Protein AF-A0A3B8RW40-F1 (afdb_monomer_lite)

Radius of gyration: 18.05 Å; chains: 1; bounding box: 49×28×53 Å

Structure (mmCIF, N/CA/C/O backbone):
data_AF-A0A3B8RW40-F1
#
_entry.id   AF-A0A3B8RW40-F1
#
loop_
_atom_site.group_PDB
_atom_site.id
_atom_site.type_symbol
_atom_site.label_atom_id
_atom_site.label_alt_id
_atom_site.label_comp_id
_atom_site.label_asym_id
_atom_site.label_entity_id
_atom_site.label_seq_id
_atom_site.pdbx_PDB_ins_code
_atom_site.Cartn_x
_atom_site.Cartn_y
_atom_site.Cartn_z
_atom_site.occupancy
_atom_site.B_iso_or_equiv
_atom_site.auth_seq_id
_atom_site.auth_comp_id
_atom_site.auth_asym_id
_atom_site.auth_atom_id
_atom_site.pdbx_PDB_model_num
ATOM 1 N N . SER A 1 1 ? 17.212 14.309 -19.662 1.00 35.16 1 SER A N 1
ATOM 2 C CA . SER A 1 1 ? 16.352 14.746 -18.546 1.00 35.16 1 SER A CA 1
ATOM 3 C C . SER A 1 1 ? 14.924 14.335 -18.864 1.00 35.16 1 SER A C 1
ATOM 5 O O . SER A 1 1 ? 14.362 14.834 -19.827 1.00 35.16 1 SER A O 1
ATOM 7 N N . SER A 1 2 ? 14.359 13.360 -18.152 1.00 36.97 2 SER A N 1
ATOM 8 C CA . SER A 1 2 ? 12.992 12.876 -18.393 1.00 36.97 2 SER A CA 1
ATOM 9 C C . SER A 1 2 ? 12.023 13.557 -17.423 1.00 36.97 2 SER A C 1
ATOM 11 O O . SER A 1 2 ? 11.851 13.110 -16.297 1.00 36.97 2 SER A O 1
ATOM 13 N N . THR A 1 3 ? 11.412 14.663 -17.840 1.00 38.59 3 THR A N 1
ATOM 14 C CA . THR A 1 3 ? 10.411 15.422 -17.063 1.00 38.59 3 THR A CA 1
ATOM 15 C C . THR A 1 3 ? 8.979 15.048 -17.463 1.00 38.59 3 THR A C 1
ATOM 17 O O . THR A 1 3 ? 8.140 15.918 -17.686 1.00 38.59 3 THR A O 1
ATOM 20 N N . GLY A 1 4 ? 8.697 13.754 -17.625 1.00 41.44 4 GLY A N 1
ATOM 21 C CA . GLY A 1 4 ? 7.342 13.248 -17.860 1.00 41.44 4 GLY A CA 1
ATOM 22 C C . GLY A 1 4 ? 6.781 12.611 -16.594 1.00 41.44 4 GLY A C 1
ATOM 23 O O . GLY A 1 4 ? 7.538 12.007 -15.841 1.00 41.44 4 GLY A O 1
ATOM 24 N N . ILE A 1 5 ? 5.466 12.719 -16.373 1.00 51.09 5 ILE A N 1
ATOM 25 C CA . ILE A 1 5 ? 4.740 11.900 -15.386 1.00 51.09 5 ILE A CA 1
ATOM 26 C C . ILE A 1 5 ? 5.066 10.432 -15.714 1.00 51.09 5 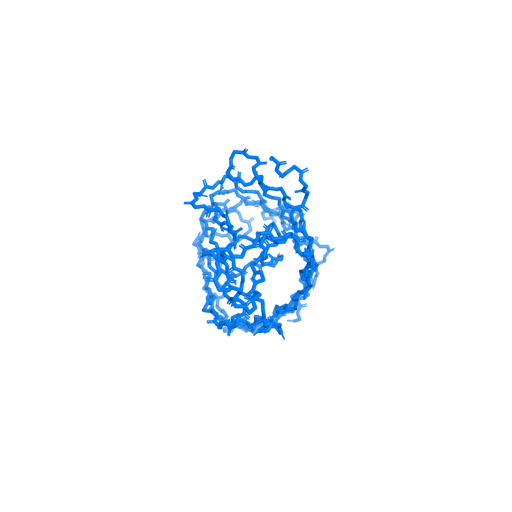ILE A C 1
ATOM 28 O O . ILE A 1 5 ? 4.620 9.967 -16.768 1.00 51.09 5 ILE A O 1
ATOM 32 N N . PRO A 1 6 ? 5.861 9.704 -14.909 1.00 58.81 6 PRO A N 1
ATOM 33 C CA . PRO A 1 6 ? 6.372 8.419 -15.354 1.00 58.81 6 PRO A CA 1
ATOM 34 C C . PRO A 1 6 ? 5.331 7.295 -15.192 1.00 58.81 6 PRO A C 1
ATOM 36 O O . PRO A 1 6 ? 5.461 6.258 -15.837 1.00 58.81 6 PRO A O 1
ATOM 39 N N . PHE A 1 7 ? 4.250 7.521 -14.423 1.00 65.38 7 PHE A N 1
ATOM 40 C CA . PHE A 1 7 ? 3.246 6.501 -14.096 1.00 65.38 7 PHE A CA 1
ATOM 41 C C . PHE A 1 7 ? 1.826 7.077 -13.958 1.00 65.38 7 PHE A C 1
ATOM 43 O O . PHE A 1 7 ? 1.636 8.197 -13.481 1.00 65.38 7 PHE A O 1
ATOM 50 N N . LYS A 1 8 ? 0.817 6.281 -14.326 1.00 70.69 8 LYS A N 1
ATOM 51 C CA . LYS A 1 8 ? -0.595 6.469 -13.961 1.00 70.69 8 LYS A CA 1
ATOM 52 C C . LYS A 1 8 ? -1.154 5.141 -13.470 1.00 70.69 8 LYS A C 1
ATOM 54 O O . LYS A 1 8 ? -0.989 4.132 -14.151 1.00 70.69 8 LYS A O 1
ATOM 59 N N . GLU A 1 9 ? -1.860 5.153 -12.350 1.00 74.38 9 GLU A N 1
ATOM 60 C CA . GLU A 1 9 ? -2.487 3.955 -11.794 1.00 74.38 9 GLU A CA 1
ATOM 61 C C . GLU A 1 9 ? -3.899 4.242 -11.313 1.00 74.38 9 GLU A C 1
ATOM 63 O O . GLU A 1 9 ? -4.190 5.302 -10.752 1.00 74.38 9 GLU A O 1
ATOM 68 N N . ALA A 1 10 ? -4.755 3.248 -11.509 1.00 79.94 10 ALA A N 1
ATOM 69 C CA . ALA A 1 10 ? -6.048 3.158 -10.866 1.00 79.94 10 ALA A CA 1
ATOM 70 C C . ALA A 1 10 ? -6.120 1.820 -10.133 1.00 79.94 10 ALA A C 1
ATOM 72 O O . ALA A 1 10 ? -5.821 0.775 -10.716 1.00 79.94 10 ALA A O 1
ATOM 73 N N . ALA A 1 11 ? -6.524 1.856 -8.865 1.00 85.62 11 ALA A N 1
ATOM 74 C CA . ALA A 1 11 ? -6.606 0.668 -8.030 1.00 85.62 11 ALA A CA 1
ATOM 75 C C . ALA A 1 11 ? -7.977 0.518 -7.372 1.00 85.62 11 ALA A C 1
ATOM 77 O O . ALA A 1 11 ? -8.668 1.491 -7.065 1.00 85.62 11 ALA A O 1
ATOM 78 N N . LEU A 1 12 ? -8.343 -0.730 -7.122 1.00 87.06 12 LEU A N 1
ATOM 79 C CA . LEU A 1 12 ? -9.515 -1.128 -6.369 1.00 87.06 12 LEU A CA 1
ATOM 80 C C . LEU A 1 12 ? -9.076 -2.073 -5.258 1.00 87.06 12 LEU A C 1
ATOM 82 O O . LEU A 1 12 ? -8.267 -2.977 -5.465 1.00 87.06 12 LEU A O 1
ATOM 86 N N . ALA A 1 13 ? -9.624 -1.870 -4.072 1.00 88.38 13 ALA A N 1
ATOM 87 C CA . ALA A 1 13 ? -9.461 -2.780 -2.957 1.00 88.38 13 ALA A CA 1
ATOM 88 C C . ALA A 1 13 ? -10.827 -3.175 -2.418 1.00 88.38 13 ALA A C 1
ATOM 90 O O . ALA A 1 13 ? -11.711 -2.338 -2.252 1.00 88.38 13 ALA A O 1
ATOM 91 N N . VAL A 1 14 ? -10.986 -4.456 -2.125 1.00 89.69 14 VAL A N 1
ATOM 92 C CA . VAL A 1 14 ? -12.127 -4.974 -1.380 1.00 89.69 14 VAL A CA 1
ATOM 93 C C . VAL A 1 14 ? -11.601 -5.474 -0.048 1.00 89.69 14 VAL A C 1
ATOM 95 O O . VAL A 1 14 ? -10.675 -6.277 -0.014 1.00 89.69 14 VAL A O 1
ATOM 98 N 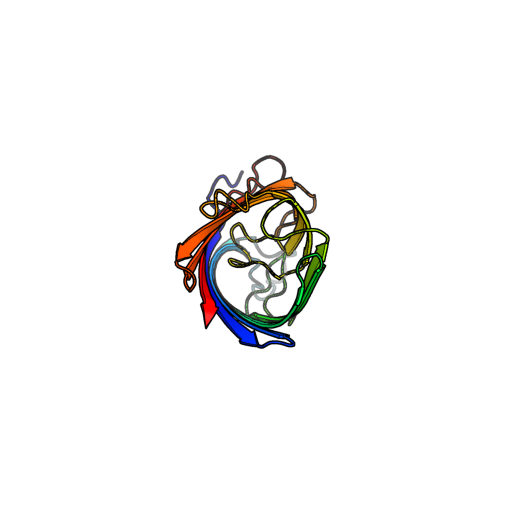N . GLU A 1 15 ? -12.168 -4.970 1.037 1.00 91.31 15 GLU A N 1
ATOM 99 C CA . GLU A 1 15 ? -11.922 -5.408 2.403 1.00 91.31 15 GLU A CA 1
ATOM 100 C C . GLU A 1 15 ? -13.162 -6.138 2.911 1.00 91.31 15 GLU A C 1
ATOM 102 O O . GLU A 1 15 ? -14.248 -5.569 2.906 1.00 91.31 15 GLU A O 1
ATOM 107 N N . HIS A 1 16 ? -12.983 -7.358 3.404 1.00 90.69 16 HIS A N 1
ATOM 108 C CA . HIS A 1 16 ? -14.003 -8.105 4.133 1.00 90.69 16 HIS A CA 1
ATOM 109 C C . HIS A 1 16 ? -13.659 -8.135 5.623 1.00 90.69 16 HIS A C 1
ATOM 111 O O . HIS A 1 16 ? -12.533 -8.495 6.000 1.00 90.69 16 HIS A O 1
ATOM 117 N N . ARG A 1 17 ? -14.608 -7.725 6.474 1.00 88.94 17 ARG A N 1
ATOM 118 C CA . ARG A 1 17 ? -14.384 -7.531 7.914 1.00 88.94 17 ARG A CA 1
ATOM 119 C C . ARG A 1 17 ? -15.029 -8.613 8.779 1.00 88.94 17 ARG A C 1
ATOM 121 O O . ARG A 1 17 ? -16.239 -8.636 8.938 1.00 88.94 17 ARG A O 1
ATOM 128 N N . GLU A 1 18 ? -14.198 -9.396 9.467 1.00 86.94 18 GLU A N 1
ATOM 129 C CA . GLU A 1 18 ? -14.621 -10.366 10.490 1.00 86.94 18 GLU A CA 1
ATOM 130 C C . GLU A 1 18 ? -14.169 -9.957 11.902 1.00 86.94 18 GLU A C 1
ATOM 132 O O . GLU A 1 18 ? -13.281 -9.122 12.068 1.00 86.94 18 GLU A O 1
ATOM 137 N N . GLU A 1 19 ? -14.738 -10.532 12.961 1.00 81.56 19 GLU A N 1
ATOM 138 C CA . GLU A 1 19 ? -14.345 -10.178 14.342 1.00 81.56 19 GLU A CA 1
ATOM 139 C C . GLU A 1 19 ? -12.854 -10.424 14.627 1.00 81.56 19 GLU A C 1
ATOM 141 O O . GLU A 1 19 ? -12.202 -9.648 15.326 1.00 81.56 19 GLU A O 1
ATOM 146 N N . TRP A 1 20 ? -12.307 -11.492 14.051 1.00 80.56 20 TRP A N 1
ATOM 147 C CA . TRP A 1 20 ? -10.948 -11.972 14.298 1.00 80.56 20 TRP A CA 1
ATOM 148 C C . TRP A 1 20 ? -9.946 -11.559 13.216 1.00 80.56 20 TRP A C 1
ATOM 150 O O . TRP A 1 20 ? -8.742 -11.755 13.388 1.00 80.56 20 TRP A O 1
ATOM 160 N N . GLY A 1 21 ? -10.416 -10.993 12.103 1.00 87.56 21 GLY A N 1
ATOM 161 C CA . GLY A 1 21 ? -9.575 -10.802 10.933 1.00 87.56 21 GLY A CA 1
ATOM 162 C C . GLY A 1 21 ? -10.139 -9.851 9.890 1.00 87.56 21 GLY A C 1
ATOM 163 O O . GLY A 1 21 ? -11.285 -9.392 9.924 1.00 87.56 21 GLY A O 1
ATOM 164 N N . ARG A 1 22 ? -9.268 -9.525 8.948 1.00 90.56 22 ARG A N 1
ATOM 165 C CA . ARG A 1 22 ? -9.535 -8.696 7.785 1.00 90.56 22 ARG A CA 1
ATOM 166 C C . ARG A 1 22 ? -8.950 -9.394 6.576 1.00 90.56 22 ARG A C 1
ATOM 168 O O . ARG A 1 22 ? -7.788 -9.790 6.601 1.00 90.56 22 ARG A O 1
ATOM 175 N N . PHE A 1 23 ? -9.741 -9.526 5.528 1.00 92.25 23 PHE A N 1
ATOM 176 C CA . PHE A 1 23 ? -9.284 -10.084 4.264 1.00 92.25 23 PHE A CA 1
ATOM 177 C C . PHE A 1 23 ? -9.341 -8.993 3.224 1.00 92.25 23 PHE A C 1
ATOM 179 O O . PHE A 1 23 ? -10.344 -8.290 3.122 1.00 92.25 23 PHE A O 1
ATOM 186 N N . TYR A 1 24 ? -8.273 -8.852 2.457 1.00 90.19 24 TYR A N 1
ATOM 187 C CA . TYR A 1 24 ? -8.196 -7.853 1.417 1.00 90.19 24 TYR A CA 1
ATOM 188 C C . TYR A 1 24 ? -7.929 -8.525 0.084 1.00 90.19 24 TYR A C 1
ATOM 190 O O . TYR A 1 24 ? -7.068 -9.395 -0.050 1.00 90.19 24 TYR A O 1
ATOM 198 N N . PHE A 1 25 ? -8.650 -8.065 -0.924 1.00 90.75 25 PHE A N 1
ATOM 199 C CA . PHE A 1 25 ? -8.326 -8.320 -2.310 1.00 90.75 25 PHE A CA 1
ATOM 200 C C . PHE A 1 25 ? -8.055 -6.980 -2.976 1.00 90.75 25 PHE A C 1
ATOM 202 O O . PHE A 1 25 ? -8.970 -6.190 -3.216 1.00 90.75 25 PHE A O 1
ATOM 209 N N . LYS A 1 26 ? -6.775 -6.690 -3.204 1.00 90.56 26 LYS A N 1
ATOM 210 C CA . LYS A 1 26 ? -6.313 -5.445 -3.817 1.00 90.56 26 LYS A CA 1
ATOM 211 C C . LYS A 1 26 ? -5.917 -5.742 -5.255 1.00 90.56 26 LYS A C 1
ATOM 213 O O . LYS A 1 26 ? -5.243 -6.732 -5.516 1.00 90.56 26 LYS A O 1
ATOM 218 N N . GLY A 1 27 ? -6.295 -4.886 -6.188 1.00 87.25 27 GLY A N 1
ATOM 219 C CA . GLY A 1 27 ? -5.868 -5.000 -7.573 1.00 87.25 27 GLY A CA 1
ATOM 220 C C . GLY A 1 27 ? -5.825 -3.645 -8.250 1.00 87.25 27 GLY A C 1
ATOM 221 O O . GLY A 1 27 ? -6.509 -2.711 -7.836 1.00 87.25 27 GLY A O 1
ATOM 222 N N . GLY A 1 28 ? -5.016 -3.519 -9.289 1.00 85.25 28 GLY A N 1
ATOM 223 C CA . GLY A 1 28 ? -4.915 -2.262 -10.011 1.00 85.25 28 GLY A CA 1
ATOM 224 C C . GLY A 1 28 ? -4.320 -2.418 -11.393 1.00 85.25 28 GLY A C 1
ATOM 225 O O . GLY A 1 28 ? -3.714 -3.435 -11.727 1.00 85.25 28 GLY A O 1
ATOM 226 N N . LEU A 1 29 ? -4.545 -1.386 -12.195 1.00 81.25 29 LEU A N 1
ATOM 227 C CA . LEU A 1 29 ? -3.999 -1.227 -13.531 1.00 81.25 29 LEU A CA 1
ATOM 228 C C . LEU A 1 29 ? -2.986 -0.088 -13.484 1.00 81.25 29 LEU A C 1
ATOM 230 O O . LEU A 1 29 ? -3.356 1.053 -13.194 1.00 81.25 29 LEU A O 1
ATOM 234 N N . THR A 1 30 ? -1.741 -0.387 -13.836 1.00 76.50 30 THR A N 1
ATOM 235 C CA . THR A 1 30 ? -0.673 0.608 -13.927 1.00 76.50 30 THR A CA 1
ATOM 236 C C . THR A 1 30 ? -0.230 0.751 -15.370 1.00 76.50 30 THR A C 1
ATOM 238 O O . THR A 1 30 ? 0.110 -0.233 -16.027 1.00 76.50 30 THR A O 1
ATOM 241 N N . ALA A 1 31 ? -0.200 1.989 -15.853 1.00 74.44 31 ALA A N 1
ATOM 242 C CA . ALA A 1 31 ? 0.457 2.367 -17.093 1.00 74.44 31 ALA A CA 1
ATOM 243 C C . ALA A 1 31 ? 1.724 3.150 -16.757 1.00 74.44 31 ALA A C 1
ATOM 245 O O . ALA A 1 31 ? 1.661 4.159 -16.050 1.00 74.44 31 ALA A O 1
ATOM 246 N N . MET A 1 32 ? 2.858 2.703 -17.283 1.00 70.69 32 MET A N 1
ATOM 247 C CA . MET A 1 32 ? 4.153 3.297 -16.986 1.00 70.69 32 MET A CA 1
ATOM 248 C C . MET A 1 32 ? 4.998 3.490 -18.231 1.00 70.69 32 MET A C 1
ATOM 250 O O . MET A 1 32 ? 4.878 2.736 -19.196 1.00 70.69 32 MET A O 1
ATOM 254 N N . ASN A 1 33 ? 5.812 4.540 -18.202 1.00 65.44 33 ASN A N 1
ATOM 255 C CA . ASN A 1 33 ? 6.852 4.771 -19.190 1.00 65.44 33 ASN A CA 1
ATOM 256 C C . ASN A 1 33 ? 8.163 4.314 -18.576 1.00 65.44 33 ASN A C 1
ATOM 258 O O . ASN A 1 33 ? 8.659 4.949 -17.643 1.00 65.44 33 ASN A O 1
ATOM 262 N N . GLU A 1 34 ? 8.726 3.241 -19.109 1.00 61.53 34 GLU A N 1
ATOM 263 C CA . GLU A 1 34 ? 9.949 2.679 -18.569 1.00 61.53 34 GLU A CA 1
ATOM 264 C C . GLU A 1 34 ? 11.043 2.626 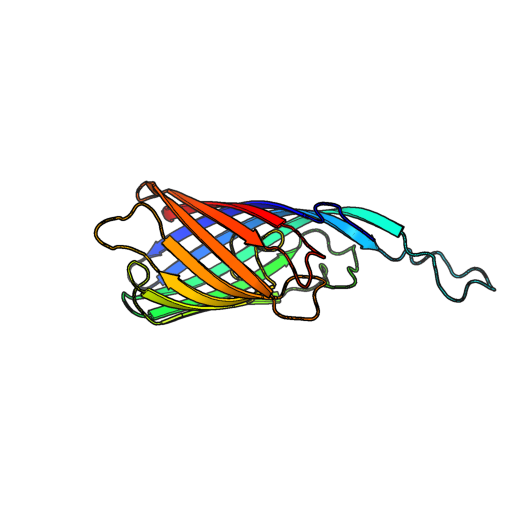-19.616 1.00 61.53 34 GLU A C 1
ATOM 266 O O . GLU A 1 34 ? 10.801 2.507 -20.817 1.00 61.53 34 GLU A O 1
ATOM 271 N N . LYS A 1 35 ? 12.273 2.746 -19.129 1.00 59.94 35 LYS A N 1
ATOM 272 C CA . LYS A 1 35 ? 13.463 2.579 -19.936 1.00 59.94 35 LYS A CA 1
ATOM 273 C C . LYS A 1 35 ? 13.705 1.078 -20.090 1.00 59.94 35 LYS A C 1
ATOM 275 O O . LYS A 1 35 ? 14.332 0.459 -19.234 1.00 59.94 35 LYS A O 1
ATOM 280 N N . THR A 1 36 ? 13.163 0.489 -21.146 1.00 54.66 36 THR A N 1
ATOM 281 C CA . THR A 1 36 ? 13.355 -0.926 -21.458 1.00 54.66 36 THR A CA 1
ATOM 282 C C . THR A 1 36 ? 14.622 -1.105 -22.291 1.00 54.66 36 THR A C 1
ATOM 284 O O . THR A 1 36 ? 15.117 -0.188 -22.958 1.00 54.66 36 THR A O 1
ATOM 287 N N . ARG A 1 37 ? 15.213 -2.296 -22.200 1.00 53.56 37 ARG A N 1
ATOM 288 C CA . ARG A 1 37 ? 16.326 -2.699 -23.056 1.00 53.56 37 ARG A CA 1
ATOM 289 C C . ARG A 1 37 ? 15.805 -3.761 -24.001 1.00 53.56 37 ARG A C 1
ATOM 291 O O . ARG A 1 37 ? 15.491 -4.863 -23.557 1.00 53.56 37 ARG A O 1
ATOM 298 N N . GLU A 1 38 ? 15.748 -3.452 -25.290 1.00 49.97 38 GLU A N 1
ATOM 299 C CA . GLU A 1 38 ? 15.569 -4.506 -26.277 1.00 49.97 38 GLU A CA 1
ATOM 300 C C . GLU A 1 38 ? 16.810 -5.402 -26.260 1.00 49.97 38 GLU A C 1
ATOM 302 O O . GLU A 1 38 ? 17.943 -4.962 -26.479 1.00 49.97 38 GLU A O 1
ATOM 307 N N . LEU A 1 39 ? 16.598 -6.689 -25.997 1.00 46.72 39 LEU A N 1
ATOM 308 C CA . LEU A 1 39 ? 17.558 -7.728 -26.348 1.00 46.72 39 LEU A CA 1
ATOM 309 C C . LEU A 1 39 ? 17.471 -7.937 -27.863 1.00 46.72 39 LEU A C 1
ATOM 311 O O . LEU A 1 39 ? 16.947 -8.941 -28.339 1.00 46.72 39 LEU A O 1
ATOM 315 N N . SER A 1 40 ? 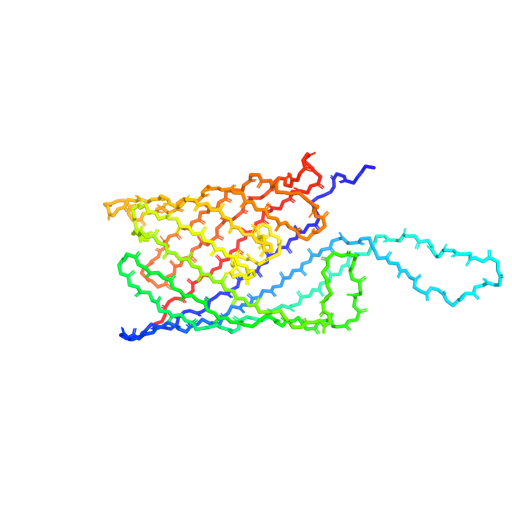17.948 -6.968 -28.643 1.00 46.31 40 SER A N 1
ATOM 316 C CA . SER A 1 40 ? 18.176 -7.198 -30.065 1.00 46.31 40 SER A CA 1
ATOM 317 C C . SER A 1 40 ? 19.186 -8.345 -30.183 1.00 46.31 40 SER A C 1
ATOM 319 O O . SER A 1 40 ? 20.206 -8.343 -29.488 1.00 46.31 40 SER A O 1
ATOM 321 N N . VAL A 1 41 ? 18.896 -9.341 -31.030 1.00 49.59 41 VAL A N 1
ATOM 322 C CA . VAL A 1 41 ? 19.829 -10.431 -31.368 1.00 49.59 41 VAL A CA 1
ATOM 323 C C . VAL A 1 41 ? 21.209 -9.810 -31.605 1.00 49.59 41 VAL A C 1
ATOM 325 O O . VAL A 1 41 ? 21.291 -8.891 -32.425 1.00 49.59 41 VAL A O 1
ATOM 328 N N . PRO A 1 42 ? 22.266 -10.230 -30.884 1.00 47.62 42 PRO A N 1
ATOM 329 C CA . PRO A 1 42 ? 23.534 -9.520 -30.912 1.00 47.62 42 PRO A CA 1
ATOM 330 C C . PRO A 1 42 ? 24.060 -9.496 -32.346 1.00 47.62 42 PRO A C 1
ATOM 332 O O . PRO A 1 42 ? 24.442 -10.526 -32.905 1.00 47.62 42 PRO A O 1
ATOM 335 N N . LYS A 1 43 ? 24.067 -8.310 -32.964 1.00 55.56 43 LYS A N 1
ATOM 336 C CA . LYS A 1 43 ? 24.887 -8.081 -34.148 1.00 55.56 43 LYS A CA 1
ATOM 337 C C . LYS A 1 43 ? 26.334 -8.157 -33.689 1.00 55.56 43 LYS A C 1
ATOM 339 O O . LYS A 1 43 ? 26.672 -7.694 -32.605 1.00 55.56 43 LYS A O 1
ATOM 344 N N . GLN A 1 44 ? 27.180 -8.746 -34.524 1.00 53.56 44 GLN A N 1
ATOM 345 C CA . GLN A 1 44 ? 28.533 -9.197 -34.183 1.00 53.56 44 GLN A CA 1
ATOM 346 C C . GLN A 1 44 ? 29.467 -8.104 -33.606 1.00 53.56 44 GLN A C 1
ATOM 348 O O . GLN A 1 44 ? 30.515 -8.450 -33.075 1.00 53.56 44 GLN A O 1
ATOM 353 N N . ASN A 1 45 ? 29.074 -6.822 -33.654 1.00 52.84 45 ASN A N 1
ATOM 354 C CA . ASN A 1 45 ? 29.825 -5.670 -33.143 1.00 52.84 45 ASN A CA 1
ATOM 355 C C . ASN A 1 45 ? 29.036 -4.743 -32.183 1.00 52.84 45 ASN A C 1
ATOM 357 O O . ASN A 1 45 ? 29.570 -3.704 -31.803 1.00 52.84 45 ASN A O 1
ATOM 361 N N . ASP A 1 46 ? 27.807 -5.083 -31.774 1.00 50.94 46 ASP A N 1
ATOM 362 C CA . ASP A 1 46 ? 27.027 -4.258 -30.836 1.00 50.94 46 ASP A CA 1
ATOM 363 C C . ASP A 1 46 ? 27.188 -4.782 -29.406 1.00 50.94 46 ASP A C 1
ATOM 365 O O . ASP A 1 46 ? 26.528 -5.728 -28.977 1.00 50.94 46 ASP A O 1
ATOM 369 N N . THR A 1 47 ? 28.089 -4.165 -28.640 1.00 51.91 47 THR A N 1
ATOM 370 C CA . THR A 1 47 ? 28.392 -4.597 -27.267 1.00 51.91 47 THR A CA 1
ATOM 371 C C . THR A 1 47 ? 27.260 -4.269 -26.281 1.00 51.91 47 THR A C 1
ATOM 373 O O . THR A 1 47 ? 27.175 -4.888 -25.222 1.00 51.91 47 THR A O 1
ATOM 376 N N . TYR A 1 48 ? 26.352 -3.340 -26.613 1.00 50.91 48 TYR A N 1
ATOM 377 C CA . TYR A 1 48 ? 25.205 -2.973 -25.774 1.00 50.91 48 TYR A CA 1
ATOM 378 C C . TYR A 1 48 ? 24.035 -2.465 -26.638 1.00 50.91 48 TYR A C 1
ATOM 380 O O . TYR A 1 48 ? 24.174 -1.439 -27.291 1.00 50.91 48 TYR A O 1
ATOM 388 N N . GLY A 1 49 ? 22.888 -3.162 -26.636 1.00 54.00 49 GLY A N 1
ATOM 389 C CA . GLY A 1 49 ? 21.652 -2.681 -27.278 1.00 54.00 49 GLY A CA 1
ATOM 390 C C . GLY A 1 49 ? 21.211 -1.299 -26.774 1.00 54.00 49 GLY A C 1
ATOM 391 O O . GLY A 1 49 ? 21.453 -0.958 -25.611 1.00 54.00 49 GLY A O 1
ATOM 392 N N . GLU A 1 50 ? 20.594 -0.507 -27.656 1.00 54.88 50 GLU A N 1
ATOM 393 C CA . GLU A 1 50 ? 20.107 0.839 -27.344 1.00 54.88 50 GLU A CA 1
ATOM 394 C C . GLU A 1 50 ? 19.007 0.803 -26.272 1.00 54.88 50 GLU A C 1
ATOM 396 O O . GLU A 1 50 ? 18.180 -0.106 -26.209 1.00 54.88 50 GLU A O 1
ATOM 401 N N . TRP A 1 51 ? 19.002 1.812 -25.402 1.00 55.31 51 TRP A N 1
ATOM 402 C CA . TRP A 1 51 ? 17.933 1.986 -24.426 1.00 55.31 51 TRP A CA 1
ATOM 403 C C . TRP A 1 51 ? 16.759 2.713 -25.072 1.00 55.31 51 TRP A C 1
ATOM 405 O O . TRP A 1 51 ? 16.904 3.876 -25.456 1.00 55.31 51 TRP A O 1
ATOM 415 N N . ILE A 1 52 ? 15.596 2.071 -25.106 1.00 58.38 52 ILE A N 1
ATOM 416 C CA . ILE A 1 52 ? 14.357 2.672 -25.598 1.00 58.38 52 ILE A CA 1
ATOM 417 C C . ILE A 1 52 ? 13.408 2.960 -24.432 1.00 58.38 52 ILE A C 1
ATOM 419 O O . ILE A 1 52 ? 13.490 2.350 -23.367 1.00 58.38 52 ILE A O 1
ATOM 423 N N . TYR A 1 53 ? 12.541 3.956 -24.603 1.00 60.56 53 TYR A N 1
ATOM 424 C CA . TYR A 1 53 ? 11.451 4.202 -23.664 1.00 60.56 53 TYR A CA 1
ATOM 425 C C . TYR A 1 53 ? 10.192 3.575 -24.229 1.00 60.56 53 TYR A C 1
ATOM 427 O O . TYR A 1 53 ? 9.657 4.062 -25.226 1.00 60.56 53 TYR A O 1
ATOM 435 N N . GLU A 1 54 ? 9.706 2.532 -23.574 1.00 63.31 54 GLU A N 1
ATOM 436 C CA . GLU A 1 54 ? 8.451 1.902 -23.938 1.00 63.31 54 GLU A CA 1
ATOM 437 C C . GLU A 1 54 ? 7.393 2.190 -22.890 1.00 63.31 54 GLU A C 1
ATOM 439 O O . GLU A 1 54 ? 7.623 2.181 -21.676 1.00 63.31 54 GLU A O 1
ATOM 444 N N . ARG A 1 55 ? 6.193 2.461 -23.392 1.00 68.81 55 ARG A N 1
ATOM 445 C CA . ARG A 1 55 ? 5.012 2.550 -22.557 1.00 68.81 55 ARG A CA 1
ATOM 446 C C . ARG A 1 55 ? 4.410 1.166 -22.453 1.00 68.81 55 ARG A C 1
ATOM 448 O O . ARG A 1 55 ? 3.979 0.614 -23.463 1.00 68.81 55 ARG A O 1
ATOM 455 N N . PHE A 1 56 ? 4.276 0.660 -21.239 1.00 70.31 56 PHE A N 1
ATOM 456 C CA . PHE A 1 56 ? 3.577 -0.593 -21.013 1.00 70.31 56 PHE A CA 1
ATOM 457 C C . PHE A 1 56 ? 2.483 -0.462 -19.967 1.00 70.31 56 PHE A C 1
ATOM 459 O O . PHE A 1 56 ? 2.396 0.509 -19.212 1.00 70.31 56 PHE A O 1
ATOM 466 N N . THR A 1 57 ? 1.589 -1.444 -19.986 1.00 76.38 57 THR A N 1
ATOM 467 C CA . THR A 1 57 ? 0.475 -1.557 -19.051 1.00 76.38 57 THR A CA 1
ATOM 468 C C . THR A 1 57 ? 0.532 -2.927 -18.392 1.00 76.38 57 THR A C 1
ATOM 470 O O . THR A 1 57 ? 0.698 -3.944 -19.068 1.00 76.38 57 THR A O 1
ATOM 473 N N . THR A 1 58 ? 0.408 -2.951 -17.070 1.00 78.62 58 THR A N 1
ATOM 474 C CA . THR A 1 58 ? 0.369 -4.179 -16.277 1.00 78.62 58 THR A CA 1
ATOM 475 C C . THR A 1 58 ? -0.802 -4.133 -15.308 1.00 78.62 58 THR A C 1
ATOM 477 O O . THR A 1 58 ? -1.208 -3.058 -14.856 1.00 78.62 58 THR A O 1
ATOM 480 N N . VAL A 1 59 ? -1.355 -5.302 -15.009 1.00 85.75 59 VAL A N 1
ATOM 481 C CA . VAL A 1 59 ? -2.317 -5.483 -13.925 1.00 85.75 59 VAL A CA 1
ATOM 482 C C . VAL A 1 59 ? -1.587 -6.172 -12.789 1.00 85.75 59 VAL A C 1
ATOM 484 O O . VAL A 1 59 ? -0.740 -7.038 -13.016 1.00 85.75 59 VAL A O 1
ATOM 487 N N . TYR A 1 60 ? -1.917 -5.796 -11.563 1.00 86.25 60 TYR A N 1
ATOM 488 C CA . TYR A 1 60 ? -1.442 -6.500 -10.387 1.00 86.25 60 TYR A CA 1
ATOM 489 C C . TYR A 1 60 ? -2.599 -6.929 -9.498 1.00 86.25 60 TYR A C 1
ATOM 491 O O . TYR A 1 60 ? -3.658 -6.297 -9.472 1.00 86.25 60 TYR A O 1
ATOM 499 N N . LEU A 1 61 ? -2.365 -8.006 -8.757 1.00 90.44 61 LEU A N 1
ATOM 500 C CA . LEU A 1 61 ? -3.272 -8.561 -7.765 1.00 90.44 61 LEU A CA 1
ATOM 501 C C . LEU A 1 61 ? -2.499 -8.790 -6.471 1.00 90.44 61 LEU A C 1
ATOM 503 O O . LEU A 1 61 ? -1.377 -9.283 -6.490 1.00 90.44 61 LEU A O 1
ATOM 507 N N . ASN A 1 62 ? -3.100 -8.430 -5.348 1.00 91.31 62 ASN A N 1
ATOM 508 C CA . ASN A 1 62 ? -2.523 -8.559 -4.020 1.00 91.31 62 ASN A CA 1
ATOM 509 C C . ASN A 1 62 ? -3.603 -9.040 -3.044 1.00 91.31 62 ASN A C 1
ATOM 511 O O . ASN A 1 62 ? -4.262 -8.221 -2.391 1.00 91.31 62 ASN A O 1
ATOM 515 N N . PRO A 1 63 ? -3.858 -10.360 -2.999 1.00 92.12 63 PRO A N 1
ATOM 516 C CA . PRO A 1 63 ? -4.575 -10.962 -1.891 1.00 92.12 63 PRO A CA 1
ATOM 517 C C . PRO A 1 63 ? -3.748 -10.835 -0.610 1.00 92.12 63 PRO A C 1
ATOM 519 O O . PRO A 1 63 ? -2.564 -11.184 -0.569 1.00 92.12 63 PRO A O 1
ATOM 522 N N . SER A 1 64 ? -4.388 -10.373 0.456 1.00 93.50 64 SER A N 1
ATOM 523 C CA . SER A 1 64 ? -3.758 -10.268 1.764 1.00 93.50 64 SER A CA 1
ATOM 524 C C . SER A 1 64 ? -4.741 -10.532 2.897 1.00 93.50 64 SER A C 1
ATOM 526 O O . SER A 1 64 ? -5.963 -10.452 2.753 1.00 93.50 64 SER A O 1
ATOM 528 N N . ILE A 1 65 ? -4.185 -10.880 4.048 1.00 95.12 65 ILE A N 1
ATOM 529 C CA . ILE A 1 65 ? -4.905 -11.086 5.295 1.00 95.12 65 ILE A CA 1
ATOM 530 C C . ILE A 1 65 ? -4.259 -10.226 6.370 1.00 95.12 65 ILE A C 1
ATOM 532 O O . ILE A 1 65 ? -3.039 -10.059 6.418 1.00 95.12 65 ILE A O 1
ATOM 536 N N . GLY A 1 66 ? -5.076 -9.670 7.248 1.00 93.12 66 GLY A N 1
ATOM 537 C CA . GLY A 1 66 ? -4.605 -8.879 8.362 1.00 93.12 66 GLY A CA 1
ATOM 538 C C . GLY A 1 66 ? -5.461 -9.032 9.602 1.00 93.12 66 GLY A C 1
ATOM 539 O O . GLY A 1 66 ? -6.566 -9.567 9.579 1.00 93.12 66 GLY A O 1
ATOM 540 N N . ALA A 1 67 ? -4.931 -8.517 10.700 1.00 91.81 67 ALA A N 1
ATOM 541 C CA . ALA A 1 67 ? -5.650 -8.330 11.945 1.00 91.81 67 ALA A CA 1
ATOM 542 C C . ALA A 1 67 ? -5.539 -6.855 12.333 1.00 91.81 67 ALA A C 1
ATOM 544 O O . ALA A 1 67 ? -4.437 -6.312 12.436 1.00 91.81 67 ALA A O 1
ATOM 545 N N . GLU A 1 68 ? -6.681 -6.202 12.547 1.00 87.06 68 GLU A N 1
ATOM 546 C CA . GLU A 1 68 ? -6.751 -4.806 12.979 1.00 87.06 68 GLU A CA 1
ATOM 547 C C . GLU A 1 68 ? -7.392 -4.699 14.357 1.00 87.06 68 GLU A C 1
ATOM 549 O O . GLU A 1 68 ? -8.554 -5.035 14.564 1.00 87.06 68 GLU A O 1
ATOM 554 N N . TRP A 1 69 ? -6.619 -4.186 15.302 1.00 86.88 69 TRP A N 1
ATOM 555 C CA . TRP A 1 69 ? -7.031 -3.838 16.652 1.00 86.88 69 TRP A CA 1
ATOM 556 C C . TRP A 1 69 ? -6.936 -2.322 16.828 1.00 86.88 69 TRP A C 1
ATOM 558 O O . TRP A 1 69 ? -6.258 -1.624 16.070 1.00 86.88 69 TRP A O 1
ATOM 568 N N . LYS A 1 70 ? -7.567 -1.775 17.871 1.00 87.12 70 LYS A N 1
ATOM 569 C CA . LYS A 1 70 ? -7.604 -0.317 18.093 1.00 87.12 70 LYS A CA 1
ATOM 570 C C . LYS A 1 70 ? -6.217 0.341 18.032 1.00 87.12 70 LYS A C 1
ATOM 572 O O . LYS A 1 70 ? -6.084 1.415 17.450 1.00 87.12 70 LYS A O 1
ATOM 577 N N . TYR A 1 71 ? -5.197 -0.318 18.582 1.00 90.69 71 TYR A N 1
ATOM 578 C CA . TYR A 1 71 ? -3.837 0.220 18.694 1.00 90.69 71 TYR A CA 1
ATOM 579 C C . TYR A 1 71 ? -2.779 -0.515 17.868 1.00 90.69 71 TYR A C 1
ATOM 581 O O . TYR A 1 71 ? -1.616 -0.119 17.874 1.00 90.69 71 TYR A O 1
ATOM 589 N N . PHE A 1 72 ? -3.162 -1.580 17.171 1.00 92.94 72 PHE A N 1
ATOM 590 C CA . PHE A 1 72 ? -2.226 -2.419 16.438 1.00 92.94 72 PHE A CA 1
ATOM 591 C C . PHE A 1 72 ? -2.868 -2.919 15.153 1.00 92.94 72 PHE A C 1
ATOM 593 O O . PHE A 1 72 ? -4.049 -3.246 15.146 1.00 92.94 72 PHE A O 1
ATOM 600 N N . GLY A 1 73 ? -2.110 -2.977 14.072 1.00 91.88 73 GLY A N 1
ATOM 601 C CA . GLY A 1 73 ? -2.551 -3.581 12.827 1.00 91.88 73 GLY A CA 1
ATOM 602 C C . GLY A 1 73 ? -1.396 -4.321 12.186 1.00 91.88 73 GLY A C 1
ATOM 603 O O . GLY A 1 73 ? -0.293 -3.781 12.110 1.00 91.88 73 GLY A O 1
ATOM 604 N N . ILE A 1 74 ? -1.650 -5.532 11.716 1.00 94.94 74 ILE A N 1
ATOM 605 C CA . ILE A 1 74 ? -0.707 -6.277 10.891 1.00 94.94 74 ILE A CA 1
ATOM 606 C C . ILE A 1 74 ? -1.431 -6.793 9.658 1.00 94.94 74 ILE A C 1
ATOM 608 O O . ILE A 1 74 ? -2.581 -7.212 9.744 1.00 94.94 74 ILE A O 1
ATOM 612 N N . GLU A 1 75 ? -0.763 -6.745 8.516 1.00 94.25 75 GLU A N 1
ATOM 613 C CA . GLU A 1 75 ? -1.244 -7.297 7.257 1.00 94.25 75 GLU A CA 1
ATOM 614 C C . GLU A 1 75 ? -0.090 -8.026 6.574 1.00 94.25 75 GLU A C 1
ATOM 616 O O . GLU A 1 75 ? 1.043 -7.539 6.597 1.00 94.25 75 GLU A O 1
ATOM 621 N N . ALA A 1 76 ? -0.378 -9.169 5.962 1.00 95.31 76 ALA A N 1
ATOM 622 C CA . ALA A 1 76 ? 0.552 -9.925 5.142 1.00 95.31 76 ALA A CA 1
ATOM 623 C C . ALA A 1 76 ? -0.169 -10.454 3.899 1.00 95.31 76 ALA A C 1
ATOM 625 O O . ALA A 1 76 ? -1.325 -10.873 3.965 1.00 95.31 76 ALA A O 1
ATOM 626 N N . GLY A 1 77 ? 0.507 -10.440 2.762 1.00 94.25 77 GLY A N 1
ATOM 627 C CA . GLY A 1 77 ? -0.066 -10.858 1.494 1.00 94.25 77 GLY A CA 1
ATOM 628 C C . GLY A 1 77 ? 0.991 -11.151 0.454 1.00 94.25 77 GLY A C 1
ATOM 629 O O . GLY A 1 77 ? 2.184 -11.261 0.751 1.00 94.25 77 GLY A O 1
ATOM 630 N N . VAL A 1 78 ? 0.526 -11.298 -0.778 1.00 93.19 78 VAL A N 1
ATOM 631 C CA . VAL A 1 78 ? 1.366 -11.689 -1.903 1.00 93.19 78 VAL A CA 1
ATOM 632 C C . VAL A 1 78 ? 0.947 -10.899 -3.130 1.00 93.19 78 VAL A C 1
ATOM 634 O O . VAL A 1 78 ? -0.223 -10.895 -3.483 1.00 93.19 78 VAL A O 1
ATOM 637 N N . LEU A 1 79 ? 1.899 -10.236 -3.774 1.00 90.50 79 LEU A N 1
ATOM 638 C CA . LEU A 1 79 ? 1.706 -9.441 -4.977 1.00 90.50 79 LEU A CA 1
ATOM 639 C C . LEU A 1 79 ? 2.084 -10.246 -6.218 1.00 90.50 79 LEU A C 1
ATOM 641 O O . LEU A 1 79 ? 3.203 -10.750 -6.321 1.00 90.50 79 LEU A O 1
ATOM 645 N N . PHE A 1 80 ? 1.164 -10.277 -7.175 1.00 89.56 80 PHE A N 1
ATOM 646 C CA . PHE A 1 80 ? 1.310 -10.884 -8.491 1.00 89.56 80 PHE A CA 1
ATOM 647 C C . PHE A 1 80 ? 1.137 -9.822 -9.573 1.00 89.56 80 PHE A C 1
ATOM 649 O O . PHE A 1 80 ? 0.263 -8.963 -9.455 1.00 89.56 80 PHE A O 1
ATOM 656 N N . PHE A 1 81 ? 1.899 -9.934 -10.656 1.00 85.56 81 PHE A N 1
ATOM 657 C CA . PHE A 1 81 ? 1.729 -9.137 -11.870 1.00 85.56 81 PHE A CA 1
ATOM 658 C C . PHE A 1 81 ? 1.271 -10.032 -13.024 1.00 85.56 81 PHE A C 1
ATOM 660 O O . PHE A 1 81 ? 1.691 -11.181 -13.134 1.00 85.56 81 PHE A O 1
ATOM 667 N N . THR A 1 82 ? 0.396 -9.523 -13.891 1.00 75.44 82 THR A N 1
ATOM 668 C CA . THR A 1 82 ? -0.172 -10.310 -15.000 1.00 75.44 82 THR A CA 1
ATOM 669 C C . THR A 1 82 ? 0.697 -10.320 -16.255 1.00 75.44 82 THR A C 1
ATOM 671 O O . THR A 1 82 ? 0.430 -11.106 -17.157 1.00 75.44 82 THR A O 1
ATOM 674 N N . ASN A 1 83 ? 1.692 -9.433 -16.356 1.00 67.12 83 ASN A N 1
ATOM 675 C CA . ASN A 1 83 ? 2.524 -9.274 -17.550 1.00 67.12 83 ASN A CA 1
ATOM 676 C C . ASN A 1 83 ? 3.989 -9.614 -17.237 1.00 67.12 83 ASN A C 1
ATOM 678 O O . ASN A 1 83 ? 4.810 -8.732 -17.000 1.00 67.12 83 ASN A O 1
ATOM 682 N N . SER A 1 84 ? 4.302 -10.913 -17.252 1.00 52.59 84 SER A N 1
ATOM 683 C CA . SER A 1 84 ? 5.617 -11.472 -16.917 1.00 52.59 84 SER A CA 1
ATOM 684 C C . SER A 1 84 ? 6.616 -11.473 -18.095 1.00 52.59 84 SER A C 1
ATOM 686 O O . SER A 1 84 ? 7.413 -12.401 -18.244 1.00 52.59 84 SER A O 1
ATOM 688 N N . GLY A 1 85 ? 6.532 -10.490 -18.992 1.00 46.56 85 GLY A N 1
ATOM 689 C CA . GLY A 1 85 ? 7.401 -10.388 -20.174 1.00 46.56 85 GLY A CA 1
ATOM 690 C C . GLY A 1 85 ? 8.331 -9.175 -20.173 1.00 46.56 85 GLY A C 1
ATOM 691 O O . GLY A 1 85 ? 9.175 -9.061 -21.057 1.00 46.56 85 GLY A O 1
ATOM 692 N N . ILE A 1 86 ? 8.174 -8.263 -19.210 1.00 51.41 86 ILE A N 1
ATOM 693 C CA . ILE A 1 86 ? 8.857 -6.967 -19.196 1.00 51.41 86 ILE A CA 1
ATOM 694 C C . ILE A 1 86 ? 9.846 -6.956 -18.038 1.00 51.41 86 ILE A C 1
ATOM 696 O O . ILE A 1 86 ? 9.468 -6.823 -16.876 1.00 51.41 86 ILE A O 1
ATOM 700 N N . VAL A 1 87 ? 11.129 -7.085 -18.375 1.00 49.59 87 VAL A N 1
ATOM 701 C CA . VAL A 1 87 ? 12.224 -6.923 -17.416 1.00 49.59 87 VAL A CA 1
ATOM 702 C C . VAL A 1 87 ? 12.477 -5.428 -17.249 1.00 49.59 87 VAL A C 1
ATOM 704 O O . VAL A 1 87 ? 13.222 -4.807 -18.008 1.00 49.59 87 VAL A O 1
ATOM 707 N N . SER A 1 88 ? 11.796 -4.841 -16.271 1.00 56.44 88 SER A N 1
ATOM 708 C CA . SER A 1 88 ? 12.078 -3.495 -15.780 1.00 56.44 88 SER A CA 1
ATOM 709 C C . SER A 1 88 ? 13.442 -3.467 -15.079 1.00 56.44 88 SER A C 1
ATOM 711 O O . SER A 1 88 ? 13.845 -4.433 -14.430 1.00 56.44 88 SER A O 1
ATOM 713 N N . SER A 1 89 ? 14.160 -2.342 -15.167 1.00 54.66 89 SER A N 1
ATOM 714 C CA . SER A 1 89 ? 15.425 -2.144 -14.442 1.00 54.66 89 SER A CA 1
ATOM 715 C C . SER A 1 89 ? 15.250 -2.014 -12.924 1.00 54.66 89 SER A C 1
ATOM 717 O O . SER A 1 89 ? 16.239 -1.914 -12.201 1.00 54.66 89 SER A O 1
ATOM 719 N N . SER A 1 90 ? 14.010 -1.944 -12.443 1.00 61.22 90 SER A N 1
ATOM 720 C CA . SER A 1 90 ? 13.687 -1.485 -11.094 1.00 61.22 90 SER A CA 1
ATOM 721 C C . SER A 1 90 ? 12.721 -2.395 -10.339 1.00 61.22 90 SER A C 1
ATOM 723 O O . SER A 1 90 ? 12.730 -2.379 -9.109 1.00 61.22 90 SER A O 1
ATOM 725 N N . LEU A 1 91 ? 11.909 -3.191 -11.039 1.00 71.50 91 LEU A N 1
ATOM 726 C CA . LEU A 1 91 ? 11.020 -4.183 -10.443 1.00 71.50 91 LEU A CA 1
ATOM 727 C C . LEU A 1 91 ? 10.807 -5.351 -11.408 1.00 71.50 91 LEU A C 1
ATOM 729 O O . LEU A 1 91 ? 10.282 -5.161 -12.497 1.00 71.50 91 LEU A O 1
ATOM 733 N N . ASP A 1 92 ? 11.168 -6.570 -11.018 1.00 73.81 92 ASP A N 1
ATOM 734 C CA . ASP A 1 92 ? 10.936 -7.736 -11.872 1.00 73.81 92 ASP A CA 1
ATOM 735 C C . ASP A 1 92 ? 9.453 -8.136 -11.835 1.00 73.81 92 ASP A C 1
ATOM 737 O O . ASP A 1 92 ? 8.983 -8.807 -10.916 1.00 73.81 92 ASP A O 1
ATOM 741 N N . LEU A 1 93 ? 8.702 -7.734 -12.862 1.00 75.50 93 LEU A N 1
ATOM 742 C CA . LEU A 1 93 ? 7.272 -8.027 -12.991 1.00 75.50 93 LEU A CA 1
ATOM 743 C C . LEU A 1 93 ? 6.981 -9.514 -13.257 1.00 75.50 93 LEU A C 1
ATOM 745 O O . LEU A 1 93 ? 5.819 -9.911 -13.315 1.00 75.50 93 LEU A O 1
ATOM 749 N N . ASN A 1 94 ? 8.009 -10.352 -13.392 1.00 74.12 94 ASN A N 1
ATOM 750 C CA . ASN A 1 94 ? 7.865 -11.801 -13.517 1.00 74.12 94 ASN A CA 1
ATOM 751 C C . ASN A 1 94 ? 7.879 -12.487 -12.149 1.00 74.12 94 ASN A C 1
ATOM 753 O O . ASN A 1 94 ? 7.589 -13.681 -12.052 1.00 74.12 94 ASN A O 1
ATOM 757 N N . GLN A 1 95 ? 8.234 -11.752 -11.094 1.00 80.00 95 GLN A N 1
ATOM 758 C CA . GLN A 1 95 ? 8.343 -12.277 -9.745 1.00 80.00 95 GLN A CA 1
ATOM 759 C C . GLN A 1 95 ? 7.085 -12.017 -8.926 1.00 80.00 95 GLN A C 1
ATOM 761 O O . GLN A 1 95 ? 6.300 -11.098 -9.154 1.00 80.00 95 GLN A O 1
ATOM 766 N N . THR A 1 96 ? 6.916 -12.876 -7.930 1.00 88.12 96 THR A N 1
ATOM 767 C CA . THR A 1 96 ? 5.911 -12.726 -6.888 1.00 88.12 96 THR A CA 1
ATOM 768 C C . THR A 1 96 ? 6.571 -12.088 -5.671 1.00 88.12 96 THR A C 1
ATOM 770 O O . THR A 1 96 ? 7.603 -12.579 -5.210 1.00 88.12 96 THR A O 1
ATOM 773 N N . TYR A 1 97 ? 5.979 -11.023 -5.131 1.00 88.62 97 TYR A N 1
ATOM 774 C CA . TYR A 1 97 ? 6.550 -10.295 -3.995 1.00 88.62 97 TYR A CA 1
ATOM 775 C C . TYR A 1 97 ? 5.727 -10.504 -2.724 1.00 88.62 97 TYR A C 1
ATOM 777 O O . TYR A 1 97 ? 4.500 -10.413 -2.773 1.00 88.62 97 TYR A O 1
ATOM 785 N N . PRO A 1 98 ? 6.358 -10.735 -1.560 1.00 92.12 98 PRO A N 1
ATOM 786 C CA . PRO A 1 98 ? 5.637 -10.689 -0.299 1.00 92.12 98 PRO A CA 1
ATOM 787 C C . PRO A 1 98 ? 5.193 -9.252 -0.026 1.00 92.12 98 PRO A C 1
ATOM 789 O O . PRO A 1 98 ? 5.930 -8.301 -0.288 1.00 92.12 98 PRO A O 1
ATOM 792 N N . THR A 1 99 ? 4.009 -9.090 0.548 1.00 92.88 99 THR A N 1
ATOM 793 C CA . THR A 1 99 ? 3.496 -7.784 0.965 1.00 92.88 99 THR A CA 1
ATOM 794 C C . THR A 1 99 ? 3.247 -7.801 2.454 1.00 92.88 99 THR A C 1
ATOM 796 O O . THR A 1 99 ? 2.837 -8.816 3.015 1.00 92.88 99 THR A O 1
ATOM 799 N N . HIS A 1 100 ? 3.541 -6.696 3.127 1.00 93.88 100 HIS A N 1
ATOM 800 C CA . HIS A 1 100 ? 3.314 -6.603 4.559 1.00 93.88 100 HIS A CA 1
ATOM 801 C C . HIS A 1 100 ? 3.093 -5.171 5.017 1.00 93.88 100 HIS A C 1
ATOM 803 O O . HIS A 1 100 ? 3.601 -4.212 4.436 1.00 93.88 100 HIS A O 1
ATOM 809 N N . LYS A 1 101 ? 2.328 -5.029 6.091 1.00 93.88 101 LYS A N 1
ATOM 810 C CA . LYS A 1 101 ? 2.071 -3.756 6.753 1.00 93.88 101 LYS A CA 1
ATOM 811 C C . LYS A 1 101 ? 2.034 -3.966 8.252 1.00 93.88 101 LYS A C 1
ATOM 813 O O . LYS A 1 101 ? 1.439 -4.919 8.742 1.00 93.88 101 LYS A O 1
ATOM 818 N N . LEU A 1 102 ? 2.635 -3.031 8.968 1.00 94.75 102 LEU A N 1
ATOM 819 C CA . LEU A 1 102 ? 2.584 -2.916 10.411 1.00 94.75 102 LEU A CA 1
ATOM 820 C C . LEU A 1 102 ? 2.074 -1.522 10.767 1.00 94.75 102 LEU A C 1
ATOM 822 O O . LEU A 1 102 ? 2.526 -0.523 10.207 1.00 94.75 102 LEU A O 1
ATOM 826 N N . ARG A 1 103 ? 1.146 -1.449 11.715 1.00 94.12 103 ARG A N 1
ATOM 827 C CA . ARG A 1 103 ? 0.612 -0.213 12.281 1.00 94.12 103 ARG A CA 1
ATOM 828 C C . ARG A 1 103 ? 0.659 -0.300 13.798 1.00 94.12 103 ARG A C 1
ATOM 830 O O . ARG A 1 103 ? 0.152 -1.255 14.378 1.00 94.12 103 ARG A O 1
ATOM 837 N N . ILE A 1 104 ? 1.202 0.729 14.437 1.00 95.62 104 ILE A N 1
ATOM 838 C CA . ILE A 1 104 ? 1.231 0.875 15.895 1.00 95.62 104 ILE A CA 1
ATOM 839 C C . ILE A 1 104 ? 0.637 2.238 16.247 1.00 95.62 104 ILE A C 1
ATOM 841 O O . ILE A 1 104 ? 1.041 3.253 15.693 1.00 95.62 104 ILE A O 1
ATOM 845 N N . GLY A 1 105 ? -0.324 2.284 17.164 1.00 91.56 105 GLY A N 1
ATOM 846 C CA . GLY A 1 105 ? -1.082 3.491 17.513 1.00 91.56 105 GLY A CA 1
ATOM 847 C C . GLY A 1 105 ? -2.524 3.421 17.020 1.00 91.56 105 GLY A C 1
ATOM 848 O O . GLY A 1 105 ? -2.969 2.375 16.579 1.00 91.56 105 GLY A O 1
ATOM 849 N N . ASN A 1 106 ? -3.297 4.499 17.112 1.00 89.75 106 ASN A N 1
ATOM 850 C CA . ASN A 1 106 ? -4.719 4.502 16.752 1.00 89.75 106 ASN A CA 1
ATOM 851 C C . ASN A 1 106 ? -4.916 4.945 15.293 1.00 89.75 106 ASN A C 1
ATOM 853 O O . ASN A 1 106 ? -4.528 6.053 14.920 1.00 89.75 106 ASN A O 1
ATOM 857 N N . ASN A 1 107 ? -5.575 4.104 14.485 1.00 81.31 107 ASN A N 1
ATOM 858 C CA . ASN A 1 107 ? -5.806 4.355 13.055 1.00 81.31 107 ASN A CA 1
ATOM 859 C C . ASN A 1 107 ? -6.602 5.651 12.778 1.00 81.31 107 ASN A C 1
ATOM 861 O O . ASN A 1 107 ? -6.477 6.246 11.717 1.00 81.31 107 ASN A O 1
ATOM 865 N N . ARG A 1 108 ? -7.393 6.126 13.748 1.00 83.12 108 ARG A N 1
ATOM 866 C CA . ARG A 1 108 ? -8.218 7.340 13.648 1.00 83.12 108 ARG A CA 1
ATOM 867 C C . ARG A 1 108 ? -7.615 8.579 14.312 1.00 83.12 108 ARG A C 1
ATOM 869 O O . ARG A 1 108 ? -8.219 9.641 14.224 1.00 83.12 108 ARG A O 1
ATOM 876 N N . ARG A 1 109 ? -6.478 8.463 15.009 1.00 87.25 109 ARG A N 1
ATOM 877 C CA . ARG A 1 109 ? -5.850 9.594 15.721 1.00 87.25 109 ARG A CA 1
ATOM 878 C C . ARG A 1 109 ? -4.405 9.806 15.313 1.00 87.25 109 ARG A C 1
ATOM 880 O O . ARG A 1 109 ? -4.082 10.781 14.656 1.00 87.25 109 ARG A O 1
ATOM 887 N N . ALA A 1 110 ? -3.538 8.905 15.746 1.00 91.12 110 ALA A N 1
ATOM 888 C CA . ALA A 1 110 ? -2.113 8.968 15.500 1.00 91.12 110 ALA A CA 1
ATOM 889 C C . ALA A 1 110 ? -1.576 7.544 15.504 1.00 91.12 110 ALA A C 1
ATOM 891 O O . ALA A 1 110 ? -1.829 6.786 16.448 1.00 91.12 110 ALA A O 1
ATOM 892 N N . HIS A 1 111 ? -0.854 7.178 14.458 1.00 93.19 111 HIS A N 1
ATOM 893 C CA . HIS A 1 111 ? -0.219 5.880 14.355 1.00 93.19 111 HIS A CA 1
ATOM 894 C C . HIS A 1 111 ? 1.090 5.985 13.593 1.00 93.19 111 HIS A C 1
ATOM 896 O O . HIS A 1 111 ? 1.206 6.731 12.631 1.00 93.19 111 HIS A O 1
ATOM 902 N N . PHE A 1 112 ? 2.059 5.183 13.992 1.00 94.88 112 PHE A N 1
ATOM 903 C CA . PHE A 1 112 ? 3.199 4.854 13.165 1.00 94.88 112 PHE A CA 1
ATOM 904 C C . PHE A 1 112 ? 2.820 3.705 12.230 1.00 94.88 112 PHE A C 1
ATOM 906 O O . PHE A 1 112 ? 2.092 2.788 12.629 1.00 94.88 112 PHE A O 1
ATOM 913 N N . SER A 1 113 ? 3.312 3.731 10.997 1.00 93.50 113 SER A N 1
ATOM 914 C CA . SER A 1 113 ? 3.173 2.605 10.086 1.00 93.50 113 SER A CA 1
ATOM 915 C C . SER A 1 113 ? 4.435 2.342 9.289 1.00 93.50 113 SER A C 1
ATOM 917 O O . SER A 1 113 ? 5.139 3.262 8.874 1.00 93.50 113 SER A O 1
ATOM 919 N N . PHE A 1 114 ? 4.617 1.068 8.992 1.00 93.81 114 PHE A N 1
ATOM 920 C CA . PHE A 1 114 ? 5.630 0.535 8.106 1.00 93.81 114 PHE A CA 1
ATOM 921 C C . PHE A 1 114 ? 4.934 -0.361 7.084 1.00 93.81 114 PHE A C 1
ATOM 923 O O . PHE A 1 114 ? 4.082 -1.168 7.462 1.00 93.81 114 PHE A O 1
ATOM 930 N N . SER A 1 115 ? 5.258 -0.230 5.803 1.00 91.38 115 SER A N 1
ATOM 931 C CA . SER A 1 115 ? 4.659 -1.062 4.7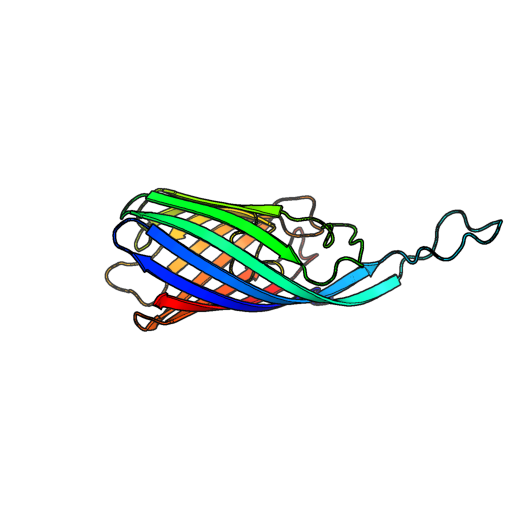59 1.00 91.38 115 SER A CA 1
ATOM 932 C C . SER A 1 115 ? 5.633 -1.392 3.645 1.00 91.38 115 SER A C 1
ATOM 934 O O . SER A 1 115 ? 6.429 -0.551 3.249 1.00 91.38 115 SER A O 1
ATOM 936 N N . PHE A 1 116 ? 5.489 -2.596 3.100 1.00 90.81 116 PHE A N 1
ATOM 937 C CA . PHE A 1 116 ? 6.177 -3.083 1.914 1.00 90.81 116 PHE A CA 1
ATOM 938 C C . PHE A 1 116 ? 5.146 -3.675 0.948 1.00 90.81 116 PHE A C 1
ATOM 940 O O . PHE A 1 116 ? 4.392 -4.577 1.324 1.00 90.81 116 PHE A O 1
ATOM 947 N N . PHE A 1 117 ? 5.050 -3.122 -0.261 1.00 87.38 117 PHE A N 1
ATOM 948 C CA . PHE A 1 117 ? 4.085 -3.494 -1.306 1.00 87.38 117 PHE A CA 1
ATOM 949 C C . PHE A 1 117 ? 2.629 -3.639 -0.834 1.00 87.38 117 PHE A C 1
ATOM 951 O O . PHE A 1 117 ? 1.862 -4.446 -1.349 1.00 87.38 117 PHE A O 1
ATOM 958 N N . ASN A 1 118 ? 2.210 -2.865 0.165 1.00 85.06 118 ASN A N 1
ATOM 959 C CA . ASN A 1 118 ? 0.881 -3.013 0.773 1.00 85.06 118 ASN A CA 1
ATOM 960 C C . ASN A 1 118 ? -0.075 -1.848 0.448 1.00 85.06 118 ASN A C 1
ATOM 962 O O . ASN A 1 118 ? -1.201 -1.747 0.937 1.00 85.06 118 ASN A O 1
ATOM 966 N N . ASN A 1 119 ? 0.391 -0.943 -0.399 1.00 80.19 119 ASN A N 1
ATOM 967 C CA . ASN A 1 119 ? -0.312 0.261 -0.777 1.00 80.19 119 ASN A CA 1
ATOM 968 C C . ASN A 1 119 ? -1.441 -0.004 -1.787 1.00 80.19 119 ASN A C 1
ATOM 970 O O . ASN A 1 119 ? -1.388 -0.940 -2.577 1.00 80.19 119 ASN A O 1
ATOM 974 N N . VAL A 1 120 ? -2.458 0.855 -1.750 1.00 74.69 120 VAL A N 1
ATOM 975 C CA . VAL A 1 120 ? -3.531 0.966 -2.746 1.00 74.69 120 VAL A CA 1
ATOM 976 C C . VAL A 1 120 ? -3.679 2.450 -3.084 1.00 74.69 120 VAL A C 1
ATOM 978 O O . VAL A 1 120 ? -4.080 3.217 -2.203 1.00 74.69 120 VAL A O 1
ATOM 981 N N . PRO A 1 121 ? -3.311 2.911 -4.288 1.00 68.44 121 PRO A N 1
ATOM 982 C CA . PRO A 1 121 ? -2.589 2.198 -5.355 1.00 68.44 121 PRO A CA 1
ATOM 983 C C . PRO A 1 121 ? -1.155 1.817 -4.955 1.00 68.44 121 PRO A C 1
ATOM 985 O O . PRO A 1 121 ? -0.661 2.327 -3.948 1.00 68.44 121 PRO A O 1
ATOM 988 N N . LEU A 1 122 ? -0.524 0.892 -5.682 1.00 68.62 122 LEU A N 1
ATOM 989 C CA . LEU A 1 122 ? 0.674 0.149 -5.280 1.00 68.62 122 LEU A CA 1
ATOM 990 C C . LEU A 1 122 ? 1.979 0.604 -5.956 1.00 68.62 122 LEU A C 1
ATOM 992 O O . LEU A 1 122 ? 3.027 0.344 -5.372 1.00 68.62 122 LEU A O 1
ATOM 996 N N . LEU A 1 123 ? 1.933 1.261 -7.125 1.00 62.56 123 LEU A N 1
ATOM 997 C CA . LEU A 1 123 ? 3.121 1.615 -7.927 1.00 62.56 123 LEU A CA 1
ATOM 998 C C . LEU A 1 123 ? 3.234 3.114 -8.266 1.00 62.56 123 LEU A C 1
ATOM 1000 O O . LEU A 1 123 ? 4.235 3.759 -7.969 1.00 62.56 123 LEU A O 1
ATOM 1004 N N . SER A 1 124 ? 2.218 3.708 -8.895 1.00 51.84 124 SER A N 1
ATOM 1005 C CA . SER A 1 124 ? 2.138 5.159 -9.068 1.00 51.84 124 SER A CA 1
ATOM 1006 C C . SER A 1 124 ? 1.646 5.742 -7.750 1.00 51.84 124 SER A C 1
ATOM 1008 O O . SER A 1 124 ? 0.626 5.294 -7.236 1.00 51.84 124 SER A O 1
ATOM 1010 N N . GLY A 1 125 ? 2.394 6.659 -7.130 1.00 57.84 125 GLY A N 1
ATOM 1011 C CA . GLY A 1 125 ? 2.070 7.231 -5.810 1.00 57.84 125 GLY A CA 1
ATOM 1012 C C . GLY A 1 125 ? 2.019 6.228 -4.635 1.00 57.84 125 GLY A C 1
ATOM 1013 O O . GLY A 1 125 ? 2.015 6.640 -3.476 1.00 57.84 125 GLY A O 1
ATOM 1014 N N . GLY A 1 126 ? 1.985 4.923 -4.907 1.00 60.56 126 GLY A N 1
ATOM 1015 C CA . GLY A 1 126 ? 2.162 3.809 -3.993 1.00 60.56 126 GLY A CA 1
ATOM 1016 C C . GLY A 1 126 ? 3.604 3.359 -4.045 1.00 60.56 126 GLY A C 1
ATOM 1017 O O . GLY A 1 126 ? 4.093 2.921 -5.073 1.00 60.56 126 GLY A O 1
ATOM 1018 N N . ASN A 1 127 ? 4.307 3.524 -2.941 1.00 76.12 127 ASN A N 1
ATOM 1019 C CA . ASN A 1 127 ? 5.726 3.237 -2.893 1.00 76.12 127 ASN A CA 1
ATOM 1020 C C . ASN A 1 127 ? 5.942 1.738 -2.626 1.00 76.12 127 ASN A C 1
ATOM 1022 O O . ASN A 1 127 ? 5.081 1.080 -2.030 1.00 76.12 127 ASN A O 1
ATOM 1026 N N . ILE A 1 128 ? 7.098 1.209 -3.035 1.00 82.81 128 ILE A N 1
ATOM 1027 C CA . ILE A 1 128 ? 7.538 -0.151 -2.690 1.00 82.81 128 ILE A CA 1
ATOM 1028 C C . ILE A 1 128 ? 7.580 -0.286 -1.177 1.00 82.81 128 ILE A C 1
ATOM 1030 O O . ILE A 1 128 ? 7.100 -1.264 -0.614 1.00 82.81 128 ILE A O 1
ATOM 1034 N N . PHE A 1 129 ? 8.156 0.715 -0.525 1.00 87.88 129 PHE A N 1
ATOM 1035 C CA . PHE A 1 129 ? 8.335 0.738 0.907 1.00 87.88 129 PHE A CA 1
ATOM 1036 C C . PHE A 1 129 ? 7.916 2.091 1.458 1.00 87.88 129 PHE A C 1
ATOM 1038 O O . PHE A 1 129 ? 8.195 3.125 0.851 1.00 87.88 129 PHE A O 1
ATOM 1045 N N . ASP A 1 130 ? 7.317 2.089 2.646 1.00 89.12 130 ASP A N 1
ATOM 1046 C CA . ASP A 1 130 ? 7.023 3.304 3.391 1.00 89.12 130 ASP A CA 1
ATOM 1047 C C . ASP A 1 130 ? 7.246 3.149 4.879 1.00 89.12 130 ASP A C 1
ATOM 1049 O O . ASP A 1 130 ? 6.961 2.111 5.478 1.00 89.12 130 ASP A O 1
ATOM 1053 N N . ILE A 1 131 ? 7.641 4.259 5.483 1.00 93.88 131 ILE A N 1
ATOM 1054 C CA . ILE A 1 131 ? 7.771 4.408 6.920 1.00 93.88 131 ILE A CA 1
ATOM 1055 C C . ILE A 1 131 ? 7.345 5.816 7.317 1.00 93.88 131 ILE A C 1
ATOM 1057 O O . ILE A 1 131 ? 7.789 6.802 6.730 1.00 93.88 131 ILE A O 1
ATOM 1061 N N . GLY A 1 132 ? 6.455 5.936 8.296 1.00 93.62 132 GLY A N 1
ATOM 1062 C CA . GLY A 1 132 ? 5.924 7.248 8.644 1.00 93.62 132 GLY A CA 1
ATOM 1063 C C . GLY A 1 132 ? 4.823 7.228 9.679 1.00 93.62 132 GLY A C 1
ATOM 1064 O O . GLY A 1 132 ? 4.572 6.219 10.340 1.00 93.62 132 GLY A O 1
ATOM 1065 N N . ILE A 1 133 ? 4.181 8.382 9.821 1.00 93.88 133 ILE A N 1
ATOM 1066 C CA . ILE A 1 133 ? 3.170 8.639 10.834 1.00 93.88 133 ILE A CA 1
ATOM 1067 C C . ILE A 1 133 ? 1.886 9.102 10.149 1.00 93.88 133 ILE A C 1
ATOM 1069 O O . ILE A 1 133 ? 1.877 10.046 9.358 1.00 93.88 133 ILE A O 1
ATOM 1073 N N . GLY A 1 134 ? 0.796 8.414 10.465 1.00 90.94 134 GLY A N 1
ATOM 1074 C CA . GLY A 1 134 ? -0.557 8.798 10.114 1.00 90.94 134 GLY A CA 1
ATOM 1075 C C . GLY A 1 134 ? -1.225 9.559 11.248 1.00 90.94 134 GLY A C 1
ATOM 1076 O O . GLY A 1 134 ? -1.115 9.180 12.413 1.00 90.94 134 GLY A O 1
ATOM 1077 N N . PHE A 1 135 ? -1.955 10.604 10.889 1.00 91.25 135 PHE A N 1
ATOM 1078 C CA . PHE A 1 135 ? -2.731 11.455 11.768 1.00 91.25 135 PHE A CA 1
ATOM 1079 C C . PHE A 1 135 ? -4.167 11.555 11.257 1.00 91.25 135 PHE A C 1
ATOM 1081 O O . PHE A 1 135 ? -4.437 11.580 10.057 1.00 91.25 135 PHE A O 1
ATOM 1088 N N . GLY A 1 136 ? -5.101 11.630 12.188 1.00 85.38 136 GLY A N 1
ATOM 1089 C CA . GLY A 1 136 ? -6.518 11.773 11.921 1.00 85.38 136 GLY A CA 1
ATOM 1090 C C . GLY A 1 136 ? -7.222 12.363 13.129 1.00 85.38 136 GLY A C 1
ATOM 1091 O O . GLY A 1 136 ? -6.614 12.623 14.168 1.00 85.38 136 GLY A O 1
ATOM 1092 N N . SER A 1 137 ? -8.526 12.558 12.998 1.00 77.56 137 SER A N 1
ATOM 1093 C CA . SER A 1 137 ? -9.368 12.945 14.119 1.00 77.56 137 SER A CA 1
ATOM 1094 C C . SER A 1 137 ? -10.526 11.965 14.252 1.00 77.56 137 SER A C 1
ATOM 1096 O O . SER A 1 137 ? -11.242 11.685 13.292 1.00 77.56 137 SER A O 1
ATOM 1098 N N . GLU A 1 138 ? -10.735 11.450 15.465 1.00 70.06 138 GLU A N 1
ATOM 1099 C CA . GLU A 1 138 ? -11.915 10.630 15.761 1.00 70.06 138 GLU A CA 1
ATOM 1100 C C . GLU A 1 138 ? -13.215 11.441 15.658 1.00 70.06 138 GLU A C 1
ATOM 1102 O O . GLU A 1 138 ? -14.247 10.881 15.282 1.00 70.06 138 GLU A O 1
ATOM 1107 N N . GLU A 1 139 ? -13.152 12.744 15.951 1.00 70.69 139 GLU A N 1
ATOM 1108 C CA . GLU A 1 139 ? -14.270 13.686 15.832 1.00 70.69 139 GLU A CA 1
ATOM 1109 C C . GLU A 1 139 ? -14.502 14.076 14.369 1.00 70.69 139 GLU A C 1
ATOM 1111 O O . GLU A 1 139 ? -15.632 14.064 13.881 1.00 70.69 139 GLU A O 1
ATOM 1116 N N . ASN A 1 140 ? -13.421 14.353 13.637 1.00 64.81 140 ASN A N 1
ATOM 1117 C CA . ASN A 1 140 ? -13.467 14.679 12.220 1.00 64.81 140 ASN A CA 1
ATOM 1118 C C . ASN A 1 140 ? -13.047 13.467 11.384 1.00 64.81 140 ASN A C 1
ATOM 1120 O O . ASN A 1 140 ? -11.933 13.386 10.869 1.00 64.81 140 ASN A O 1
ATOM 1124 N N . ARG A 1 141 ? -13.993 12.535 11.213 1.00 70.38 141 ARG A N 1
ATOM 1125 C CA . ARG A 1 141 ? -13.827 11.302 10.426 1.00 70.38 141 ARG A CA 1
ATOM 1126 C C . ARG A 1 141 ? -13.542 11.538 8.938 1.00 70.38 141 ARG A C 1
ATOM 1128 O O . ARG A 1 141 ? -13.484 10.568 8.206 1.00 70.38 141 ARG A O 1
ATOM 1135 N N . ARG A 1 142 ? -13.433 12.779 8.458 1.00 74.94 142 ARG A N 1
ATOM 1136 C CA . ARG A 1 142 ? -13.423 13.109 7.023 1.00 74.94 142 ARG A CA 1
ATOM 1137 C C . ARG A 1 142 ? -12.059 12.978 6.353 1.00 74.94 142 ARG A C 1
ATOM 1139 O O . ARG A 1 142 ? -12.011 12.963 5.129 1.00 74.94 142 ARG A O 1
ATOM 1146 N N . LEU A 1 143 ? -10.970 12.915 7.119 1.00 79.19 143 LEU A N 1
ATOM 1147 C CA . LEU A 1 143 ? -9.627 12.863 6.550 1.00 79.19 143 LEU A CA 1
ATOM 1148 C C . LEU A 1 143 ? -8.659 12.114 7.464 1.00 79.19 143 LEU A C 1
ATOM 1150 O O . LEU A 1 143 ? -8.502 12.465 8.634 1.00 79.19 143 LEU A O 1
ATOM 1154 N N . LEU A 1 144 ? -7.976 11.122 6.900 1.00 86.62 144 LEU A N 1
ATOM 1155 C CA . LEU A 1 144 ? -6.768 10.539 7.473 1.00 86.62 144 LEU A CA 1
ATOM 1156 C C . LEU A 1 144 ? -5.597 10.965 6.597 1.00 86.62 144 LEU A C 1
ATOM 1158 O O . LEU A 1 144 ? -5.649 10.829 5.374 1.00 86.62 144 LEU A O 1
ATOM 1162 N N . LEU A 1 145 ? -4.559 11.512 7.210 1.00 90.81 145 LEU A N 1
ATOM 1163 C CA . LEU A 1 145 ? -3.394 12.040 6.518 1.00 90.81 145 LEU A CA 1
ATOM 1164 C C . LEU A 1 145 ? -2.155 11.311 7.012 1.00 90.81 145 LEU A C 1
ATOM 1166 O O . LEU A 1 145 ? -2.007 11.071 8.202 1.00 90.81 145 LEU A O 1
ATOM 1170 N N . TRP A 1 146 ? -1.262 10.950 6.109 1.00 91.69 146 TRP A N 1
ATOM 1171 C CA . TRP A 1 146 ? -0.046 10.223 6.422 1.00 91.69 146 TRP A CA 1
ATOM 1172 C C . TRP A 1 146 ? 1.150 10.928 5.813 1.00 91.69 146 TRP A C 1
ATOM 1174 O O . TRP A 1 146 ? 1.117 11.328 4.649 1.00 91.69 146 TRP A O 1
ATOM 1184 N N . LEU A 1 147 ? 2.199 11.064 6.615 1.00 91.56 147 LEU A N 1
ATOM 1185 C CA . LEU A 1 147 ? 3.447 11.721 6.261 1.00 91.56 147 LEU A CA 1
ATOM 1186 C C . LEU A 1 147 ? 4.602 10.791 6.602 1.00 91.56 147 LEU A C 1
ATOM 1188 O O . LEU A 1 147 ? 4.650 10.220 7.694 1.00 91.56 147 LEU A O 1
ATOM 1192 N N . GLY A 1 148 ? 5.567 10.679 5.703 1.00 90.75 148 GLY A N 1
ATOM 1193 C CA . GLY A 1 148 ? 6.730 9.852 5.968 1.00 90.75 148 GLY A CA 1
ATOM 1194 C C . GLY A 1 148 ? 7.726 9.823 4.832 1.00 90.75 148 GLY A C 1
ATOM 1195 O O . GLY A 1 148 ? 7.725 10.679 3.947 1.00 90.75 148 GLY A O 1
ATOM 1196 N N . LEU A 1 149 ? 8.583 8.815 4.891 1.00 90.25 149 LEU A N 1
ATOM 1197 C CA . LEU A 1 149 ? 9.566 8.512 3.871 1.00 90.25 149 LEU A CA 1
ATOM 1198 C C . LEU A 1 149 ? 9.127 7.285 3.096 1.00 90.25 149 LEU A C 1
ATOM 1200 O O . LEU A 1 149 ? 8.525 6.360 3.649 1.00 90.25 149 LEU A O 1
ATOM 1204 N N . ALA A 1 150 ? 9.469 7.276 1.819 1.00 87.44 150 ALA A N 1
ATOM 1205 C CA . ALA A 1 150 ? 9.132 6.179 0.952 1.00 87.44 150 ALA A CA 1
ATOM 1206 C C . ALA A 1 150 ? 10.192 5.909 -0.111 1.00 87.44 150 ALA A C 1
ATOM 1208 O O . ALA A 1 150 ? 11.015 6.773 -0.405 1.00 87.44 150 ALA A O 1
ATOM 1209 N N . LEU A 1 151 ? 10.156 4.698 -0.659 1.00 82.94 151 LEU A N 1
ATOM 1210 C CA . LEU A 1 151 ? 11.032 4.224 -1.726 1.00 82.94 151 LEU A CA 1
ATOM 1211 C C . LEU A 1 151 ? 10.170 3.705 -2.883 1.00 82.94 151 LEU A C 1
ATOM 1213 O O . LEU A 1 151 ? 9.286 2.880 -2.658 1.00 82.94 151 LEU A O 1
ATOM 1217 N N . SER A 1 152 ? 10.410 4.184 -4.102 1.00 76.62 152 SER A N 1
ATOM 1218 C CA . SER A 1 152 ? 9.645 3.842 -5.312 1.00 76.62 152 SER A CA 1
ATOM 1219 C C . SER A 1 152 ? 10.465 2.974 -6.264 1.00 76.62 152 SER A C 1
ATOM 1221 O O . SER A 1 152 ? 11.686 2.882 -6.150 1.00 76.62 152 SER A O 1
ATOM 1223 N N . THR A 1 153 ? 9.795 2.361 -7.236 1.00 67.81 153 THR A N 1
ATOM 1224 C CA . THR A 1 153 ? 10.447 1.692 -8.363 1.00 67.81 153 THR A CA 1
ATOM 1225 C C . THR A 1 153 ? 11.295 2.697 -9.143 1.00 67.81 153 THR A C 1
ATOM 1227 O O . THR A 1 153 ? 10.776 3.662 -9.704 1.00 67.81 153 THR A O 1
ATOM 1230 N N . GLY A 1 154 ? 12.607 2.474 -9.189 1.00 63.88 154 GLY A N 1
ATOM 1231 C CA . GLY A 1 154 ? 13.546 3.285 -9.971 1.00 63.88 154 GLY A CA 1
ATOM 1232 C C . GLY A 1 154 ? 14.147 4.468 -9.220 1.00 63.88 154 GLY A C 1
ATOM 1233 O O . GLY A 1 154 ? 14.834 5.278 -9.839 1.00 63.88 154 GLY A O 1
ATOM 1234 N N . ASP A 1 155 ? 13.909 4.553 -7.910 1.00 69.25 155 ASP A N 1
ATOM 1235 C CA . ASP A 1 155 ? 14.644 5.427 -7.003 1.00 69.25 155 ASP A CA 1
ATOM 1236 C C . ASP A 1 155 ? 15.526 4.585 -6.069 1.00 69.25 155 ASP A C 1
ATOM 1238 O O . ASP A 1 155 ? 15.056 3.644 -5.434 1.00 69.25 155 ASP A O 1
ATOM 1242 N N . ASP A 1 156 ? 16.795 4.972 -5.928 1.00 72.00 156 ASP A N 1
ATOM 1243 C CA . ASP A 1 156 ? 17.750 4.296 -5.031 1.00 72.00 156 ASP A CA 1
ATOM 1244 C C . ASP A 1 156 ? 17.765 4.905 -3.615 1.00 72.00 156 ASP A C 1
ATOM 1246 O O . ASP A 1 156 ? 18.553 4.510 -2.758 1.00 72.00 156 ASP A O 1
ATOM 1250 N N . HIS A 1 157 ? 16.942 5.931 -3.378 1.00 82.31 157 HIS A N 1
ATOM 1251 C CA . HIS A 1 157 ? 16.945 6.728 -2.154 1.00 82.31 157 HIS A CA 1
ATOM 1252 C C . HIS A 1 157 ? 15.526 6.989 -1.661 1.00 82.31 157 HIS A C 1
ATOM 1254 O O . HIS A 1 157 ? 14.592 7.166 -2.443 1.00 82.31 157 HIS A O 1
ATOM 1260 N N . PHE A 1 158 ? 15.394 7.090 -0.340 1.00 85.31 158 PHE A N 1
ATOM 1261 C CA . PHE A 1 158 ? 14.159 7.523 0.293 1.00 85.31 158 PHE A CA 1
ATOM 1262 C C . PHE A 1 158 ? 13.816 8.972 -0.063 1.00 85.31 158 PHE A C 1
ATOM 1264 O O . PHE A 1 158 ? 14.687 9.844 -0.091 1.00 85.31 158 PHE A O 1
ATOM 1271 N N . PHE A 1 159 ? 12.527 9.242 -0.247 1.00 85.31 159 PHE A N 1
ATOM 1272 C CA . PHE A 1 159 ? 11.995 10.583 -0.468 1.00 85.31 159 PHE A CA 1
ATOM 1273 C C . PHE A 1 159 ? 10.741 10.841 0.387 1.00 85.31 159 PHE A C 1
ATOM 1275 O O . PHE A 1 159 ? 10.079 9.894 0.822 1.00 85.31 159 PHE A O 1
ATOM 1282 N N . PRO A 1 160 ? 10.386 12.113 0.647 1.00 86.62 160 PRO A N 1
ATOM 1283 C CA . PRO A 1 160 ? 9.163 12.457 1.366 1.00 86.62 160 PRO A CA 1
ATOM 1284 C C . PRO A 1 160 ? 7.903 12.036 0.602 1.00 86.62 160 PRO A C 1
ATOM 1286 O O . PRO A 1 160 ? 7.774 12.300 -0.592 1.00 86.62 160 PRO A O 1
ATOM 1289 N N . SER A 1 161 ? 6.938 11.437 1.295 1.00 85.75 161 SER A N 1
ATOM 1290 C CA . SER A 1 161 ? 5.655 11.045 0.710 1.00 85.75 161 SER A CA 1
ATOM 1291 C C . SER A 1 161 ? 4.482 11.499 1.574 1.00 85.75 161 SER A C 1
ATOM 1293 O O . SER A 1 161 ? 4.541 11.493 2.807 1.00 85.75 161 SER A O 1
ATOM 1295 N N . LEU A 1 162 ? 3.409 11.895 0.885 1.00 87.06 162 LEU A N 1
ATOM 1296 C CA . LEU A 1 162 ? 2.121 12.253 1.459 1.00 87.06 162 LEU A CA 1
ATOM 1297 C C . LEU A 1 162 ? 1.062 11.281 0.940 1.00 87.06 162 LEU A C 1
ATOM 1299 O O . LEU A 1 162 ? 0.916 11.073 -0.269 1.00 87.06 162 LEU A O 1
ATOM 1303 N N . LYS A 1 163 ? 0.278 10.728 1.862 1.00 88.56 163 LYS A N 1
ATOM 1304 C CA . LYS A 1 163 ? -0.890 9.909 1.533 1.00 88.56 163 LYS A CA 1
ATOM 1305 C C . LYS A 1 163 ? -2.089 10.424 2.297 1.00 88.56 163 LYS A C 1
ATOM 1307 O O . LYS A 1 163 ? -1.957 10.925 3.413 1.00 88.56 163 LYS A O 1
ATOM 1312 N N . THR A 1 164 ? -3.265 10.278 1.717 1.00 89.00 164 THR A N 1
ATOM 1313 C CA . THR A 1 164 ? -4.496 10.604 2.412 1.00 89.00 164 THR A CA 1
ATOM 1314 C C . THR A 1 164 ? -5.615 9.655 2.039 1.00 89.00 164 THR A C 1
ATOM 1316 O O . THR A 1 164 ? -5.708 9.202 0.904 1.00 89.00 164 THR A O 1
ATOM 1319 N N . SER A 1 165 ? -6.460 9.364 3.016 1.00 88.06 165 SER A N 1
ATOM 1320 C CA . SER A 1 165 ? -7.631 8.518 2.866 1.00 88.06 165 SER A CA 1
ATOM 1321 C C . SER A 1 165 ? -8.859 9.339 3.247 1.00 88.06 165 SER A C 1
ATOM 1323 O O . SER A 1 165 ? -8.945 9.876 4.357 1.00 88.06 165 SER A O 1
ATOM 1325 N N . ILE A 1 166 ? -9.802 9.450 2.314 1.00 88.44 166 ILE A N 1
ATOM 1326 C CA . ILE A 1 166 ? -11.042 10.212 2.451 1.00 88.44 166 ILE A CA 1
ATOM 1327 C C . ILE A 1 166 ? -12.201 9.209 2.483 1.00 88.44 166 ILE A C 1
ATOM 1329 O O . ILE A 1 166 ? -12.557 8.650 1.443 1.00 88.44 166 ILE A O 1
ATOM 1333 N N . PRO A 1 167 ? -12.807 8.937 3.648 1.00 86.25 167 PRO A N 1
ATOM 1334 C CA . PRO A 1 167 ? -13.989 8.092 3.709 1.00 86.25 167 PRO A CA 1
ATOM 1335 C C . PRO A 1 167 ? -15.183 8.837 3.110 1.00 86.25 167 PRO A C 1
ATOM 1337 O O . PRO A 1 167 ? -15.605 9.881 3.607 1.00 86.25 167 PRO A O 1
ATOM 1340 N N . PHE A 1 168 ? -15.735 8.281 2.035 1.00 85.00 168 PHE A N 1
ATOM 1341 C CA . PHE A 1 168 ? -16.958 8.778 1.408 1.00 85.00 168 PHE A CA 1
ATOM 1342 C C . PHE A 1 168 ? -18.203 8.244 2.131 1.00 85.00 168 PHE A C 1
ATOM 1344 O O . PHE A 1 168 ? -19.217 8.927 2.237 1.00 85.00 168 PHE A O 1
ATOM 1351 N N . SER A 1 169 ? -18.118 7.020 2.662 1.00 84.94 169 SER A N 1
ATOM 1352 C CA . SER A 1 169 ? -19.131 6.405 3.524 1.00 84.94 169 SER A CA 1
ATOM 1353 C C . SER A 1 169 ? -18.480 5.409 4.490 1.00 84.94 169 SER A C 1
ATOM 1355 O O . SER A 1 169 ? -17.267 5.213 4.466 1.00 84.94 169 SER A O 1
ATOM 1357 N N . GLU A 1 170 ? -19.274 4.726 5.317 1.00 80.81 170 GLU A N 1
ATOM 1358 C CA . GLU A 1 170 ? -18.768 3.631 6.162 1.00 80.81 170 GLU A CA 1
ATOM 1359 C C . GLU A 1 170 ? -18.239 2.437 5.351 1.00 80.81 170 GLU A C 1
ATOM 1361 O O . GLU A 1 170 ? -17.439 1.655 5.864 1.00 80.81 170 GLU A O 1
ATOM 1366 N N . LYS A 1 171 ? -18.662 2.322 4.084 1.00 87.50 171 LYS A N 1
ATOM 1367 C CA . LYS A 1 171 ? -18.323 1.222 3.176 1.00 87.50 171 LYS A CA 1
ATOM 1368 C C . LYS A 1 171 ? -17.372 1.610 2.050 1.00 87.50 171 LYS A C 1
ATOM 1370 O O . LYS A 1 171 ? -16.956 0.743 1.295 1.00 87.50 171 LYS A O 1
ATOM 1375 N N . LEU A 1 172 ? -17.074 2.897 1.884 1.00 87.94 172 LEU A N 1
ATOM 1376 C CA . LEU A 1 172 ? -16.293 3.392 0.753 1.00 87.94 172 LEU A CA 1
ATOM 1377 C C . LEU A 1 172 ? -15.274 4.417 1.210 1.00 87.94 172 LEU A C 1
ATOM 1379 O O . LEU A 1 172 ? -15.619 5.412 1.853 1.00 87.94 172 LEU A O 1
ATOM 1383 N N . LEU A 1 173 ? -14.036 4.191 0.800 1.00 88.31 173 LEU A N 1
ATOM 1384 C CA . LEU A 1 173 ? -12.909 5.050 1.087 1.00 88.31 173 LEU A CA 1
ATOM 1385 C C . LEU A 1 173 ? -12.136 5.337 -0.201 1.00 88.31 173 LEU A C 1
ATOM 1387 O O . LEU A 1 173 ? -11.932 4.450 -1.025 1.00 88.31 173 LEU A O 1
ATOM 1391 N N . LEU A 1 174 ? -11.751 6.596 -0.379 1.00 88.31 174 LEU A N 1
ATOM 1392 C CA . LEU A 1 174 ? -10.909 7.053 -1.474 1.00 88.31 174 LEU A CA 1
ATOM 1393 C C . LEU A 1 174 ? -9.492 7.267 -0.944 1.00 88.31 174 LEU A C 1
ATOM 1395 O O . LEU A 1 174 ? -9.274 8.131 -0.097 1.00 88.31 174 LEU A O 1
ATOM 1399 N N . ASP A 1 175 ? -8.538 6.506 -1.458 1.00 87.12 175 ASP A N 1
ATOM 1400 C CA . ASP A 1 175 ? -7.120 6.652 -1.156 1.00 87.12 175 ASP A CA 1
ATOM 1401 C C . ASP A 1 175 ? -6.453 7.507 -2.223 1.00 87.12 175 ASP A C 1
ATOM 1403 O O . ASP A 1 175 ? -6.432 7.146 -3.396 1.00 87.12 175 ASP A O 1
ATOM 1407 N N . LEU A 1 176 ? -5.881 8.633 -1.813 1.00 85.12 176 LEU A N 1
ATOM 1408 C CA . LEU A 1 176 ? -5.127 9.535 -2.669 1.00 85.12 176 LEU A CA 1
ATOM 1409 C C . LEU A 1 176 ? -3.671 9.559 -2.234 1.00 85.12 176 LEU A C 1
ATOM 1411 O O . LEU A 1 176 ? -3.345 9.651 -1.047 1.00 85.12 176 LEU A O 1
ATOM 1415 N N . ARG A 1 177 ? -2.774 9.498 -3.211 1.00 84.00 177 ARG A N 1
ATOM 1416 C CA . ARG A 1 177 ? -1.336 9.483 -2.959 1.00 84.00 177 ARG A CA 1
ATOM 1417 C C . ARG A 1 177 ? -0.620 10.397 -3.921 1.00 84.00 177 ARG A C 1
ATOM 1419 O O . ARG A 1 177 ? -0.961 10.455 -5.103 1.00 84.00 177 ARG A O 1
ATOM 1426 N N . ALA A 1 178 ? 0.391 11.070 -3.395 1.00 77.38 178 ALA A N 1
ATOM 1427 C CA . ALA A 1 178 ? 1.297 11.880 -4.177 1.00 77.38 178 ALA A CA 1
ATOM 1428 C C . ALA A 1 178 ? 2.737 11.554 -3.782 1.00 77.38 178 ALA A C 1
ATOM 1430 O O . ALA A 1 178 ? 3.075 11.481 -2.594 1.00 77.38 178 ALA A O 1
ATOM 1431 N N . ASN A 1 179 ? 3.593 11.379 -4.783 1.00 74.00 179 ASN A N 1
ATOM 1432 C CA . ASN A 1 179 ? 5.032 11.313 -4.589 1.00 74.00 179 ASN A CA 1
ATOM 1433 C C . ASN A 1 179 ? 5.753 12.273 -5.540 1.00 74.00 179 ASN A C 1
ATOM 1435 O O . ASN A 1 179 ? 5.281 12.579 -6.634 1.00 74.00 179 ASN A O 1
ATOM 1439 N N . THR A 1 180 ? 6.890 12.784 -5.078 1.00 70.88 180 THR A N 1
ATOM 1440 C CA . THR A 1 180 ? 7.751 13.701 -5.839 1.00 70.88 180 THR A CA 1
ATOM 1441 C C . THR A 1 180 ? 9.089 13.069 -6.214 1.00 70.88 180 THR A C 1
ATOM 1443 O O . THR A 1 180 ? 9.905 13.728 -6.863 1.00 70.88 180 THR A O 1
ATOM 1446 N N . GLY A 1 181 ? 9.317 11.813 -5.806 1.00 70.88 181 GLY A N 1
ATOM 1447 C CA . GLY A 1 181 ? 10.556 11.080 -6.049 1.00 70.88 181 GLY A CA 1
ATOM 1448 C C . GLY A 1 181 ? 11.772 11.761 -5.424 1.00 70.88 181 GLY A C 1
ATOM 1449 O O . GLY A 1 181 ? 11.686 12.836 -4.814 1.00 70.88 181 GLY A O 1
ATOM 1450 N N . PHE A 1 182 ? 12.944 11.157 -5.593 1.00 70.81 182 PHE A N 1
ATOM 1451 C CA . PHE A 1 182 ? 14.188 11.794 -5.170 1.00 70.81 182 PHE A CA 1
ATOM 1452 C C . PHE A 1 182 ? 14.603 12.890 -6.170 1.00 70.81 182 PHE A C 1
ATOM 1454 O O . PHE A 1 182 ? 14.710 12.652 -7.374 1.00 70.81 182 PHE A O 1
ATOM 1461 N N . ASN A 1 183 ? 14.843 14.116 -5.686 1.00 69.44 183 ASN A N 1
ATOM 1462 C CA . ASN A 1 183 ? 15.215 15.286 -6.503 1.00 69.44 183 ASN A CA 1
ATOM 1463 C C . ASN A 1 183 ? 14.240 15.620 -7.653 1.00 69.44 183 ASN A C 1
ATOM 1465 O O . ASN A 1 183 ? 14.666 16.111 -8.699 1.00 69.44 183 ASN A O 1
ATOM 1469 N N . GLY A 1 184 ? 12.939 15.345 -7.492 1.00 65.06 184 GLY A N 1
ATOM 1470 C CA . GLY A 1 184 ? 11.933 15.666 -8.514 1.00 65.06 184 GLY A CA 1
ATOM 1471 C C . GLY A 1 184 ? 12.012 14.790 -9.768 1.00 65.06 184 GLY A C 1
ATOM 1472 O O . GLY A 1 184 ? 11.425 15.134 -10.793 1.00 65.06 184 GLY A O 1
ATOM 1473 N N . LYS A 1 185 ? 12.762 13.680 -9.718 1.00 60.88 185 LYS A N 1
ATOM 1474 C CA . LYS A 1 185 ? 12.966 12.784 -10.865 1.00 60.88 185 LYS A CA 1
ATOM 1475 C C . LYS A 1 185 ? 11.743 11.926 -11.193 1.00 60.88 185 LYS A C 1
ATOM 1477 O O . LYS A 1 185 ? 11.640 11.456 -12.322 1.00 60.88 185 LYS A O 1
ATOM 1482 N N . GLN A 1 186 ? 10.825 11.738 -10.244 1.00 64.12 186 GLN A N 1
ATOM 1483 C CA . GLN A 1 186 ? 9.593 10.976 -10.441 1.00 64.12 186 GLN A CA 1
ATOM 1484 C C . GLN A 1 186 ? 8.417 11.714 -9.805 1.00 64.12 186 GLN A C 1
ATOM 1486 O O . GLN A 1 186 ? 8.461 12.019 -8.627 1.00 64.12 186 GLN A O 1
ATOM 1491 N N . PHE A 1 187 ? 7.349 11.992 -10.548 1.00 65.88 187 PHE A N 1
ATOM 1492 C CA . PHE A 1 187 ? 6.121 12.544 -9.969 1.00 65.88 187 PHE A CA 1
ATOM 1493 C C . PHE A 1 187 ? 4.941 11.636 -10.280 1.00 65.88 187 PHE A C 1
ATOM 1495 O O . PHE A 1 187 ? 4.643 11.385 -11.448 1.00 65.88 187 PHE A O 1
ATOM 1502 N N . GLY A 1 188 ? 4.262 11.167 -9.242 1.00 65.75 188 GLY A N 1
ATOM 1503 C CA . GLY A 1 188 ? 3.134 10.256 -9.343 1.00 65.75 188 GLY A CA 1
ATOM 1504 C C . GLY A 1 188 ? 1.948 10.762 -8.539 1.00 65.75 188 GLY A C 1
ATOM 1505 O O . GLY A 1 188 ? 2.079 11.140 -7.374 1.00 65.75 188 GLY A O 1
ATOM 1506 N N . LEU A 1 189 ? 0.779 10.731 -9.172 1.00 68.31 189 LEU A N 1
ATOM 1507 C CA . LEU A 1 189 ? -0.513 10.884 -8.517 1.00 68.31 189 LEU A CA 1
ATOM 1508 C C . LEU A 1 189 ? -1.297 9.605 -8.713 1.00 68.31 189 LEU A C 1
ATOM 1510 O O . LEU A 1 189 ? -1.324 9.057 -9.816 1.00 68.31 189 LEU A O 1
ATOM 1514 N N . ALA A 1 190 ? -1.957 9.170 -7.652 1.00 73.25 190 ALA A N 1
ATOM 1515 C CA . ALA A 1 190 ? -2.663 7.909 -7.671 1.00 73.25 190 ALA A CA 1
ATOM 1516 C C . ALA A 1 190 ? -3.916 7.971 -6.820 1.00 73.25 190 ALA A C 1
ATOM 1518 O O . ALA A 1 190 ? -3.921 8.579 -5.746 1.00 73.25 190 ALA A O 1
ATOM 1519 N N . ALA A 1 191 ? -4.959 7.321 -7.322 1.00 79.94 191 ALA A N 1
ATOM 1520 C CA . ALA A 1 191 ? -6.229 7.190 -6.641 1.00 79.94 191 ALA A CA 1
ATOM 1521 C C . ALA A 1 191 ? -6.649 5.720 -6.594 1.00 79.94 191 ALA A C 1
ATOM 1523 O O . ALA A 1 191 ? -6.589 5.006 -7.599 1.00 79.94 191 ALA A O 1
ATOM 1524 N N . GLY A 1 192 ? -7.071 5.276 -5.417 1.00 81.62 192 GLY A N 1
ATOM 1525 C CA . GLY A 1 192 ? -7.641 3.960 -5.187 1.00 81.62 192 GLY A CA 1
ATOM 1526 C C . GLY A 1 192 ? -9.000 4.078 -4.519 1.00 81.62 192 GLY A C 1
ATOM 1527 O O . GLY A 1 192 ? -9.222 4.993 -3.729 1.00 81.62 192 GLY A O 1
ATOM 1528 N N . VAL A 1 193 ? -9.912 3.161 -4.826 1.00 85.81 193 VAL A N 1
ATOM 1529 C CA . VAL A 1 193 ? -11.168 3.034 -4.079 1.00 85.81 193 VAL A CA 1
ATOM 1530 C C . VAL A 1 193 ? -11.129 1.745 -3.280 1.00 85.81 193 VAL A C 1
ATOM 1532 O O . VAL A 1 193 ? -10.925 0.670 -3.841 1.00 85.81 193 VAL A O 1
ATOM 1535 N N . GLN A 1 194 ? -11.355 1.859 -1.977 1.00 87.25 194 GLN A N 1
ATOM 1536 C CA . GLN A 1 194 ? -11.514 0.731 -1.078 1.00 87.25 194 GLN A CA 1
ATOM 1537 C C . GLN A 1 194 ? -12.985 0.573 -0.703 1.00 87.25 194 GLN A C 1
ATOM 1539 O O . GLN A 1 194 ? -13.603 1.477 -0.136 1.00 87.25 194 GLN A O 1
ATOM 1544 N N . MET A 1 195 ? -13.537 -0.594 -1.017 1.00 89.00 195 MET A N 1
ATOM 1545 C CA . MET A 1 195 ? -14.854 -1.029 -0.583 1.00 89.00 195 MET A CA 1
ATOM 1546 C C . MET A 1 195 ? -14.718 -1.907 0.656 1.00 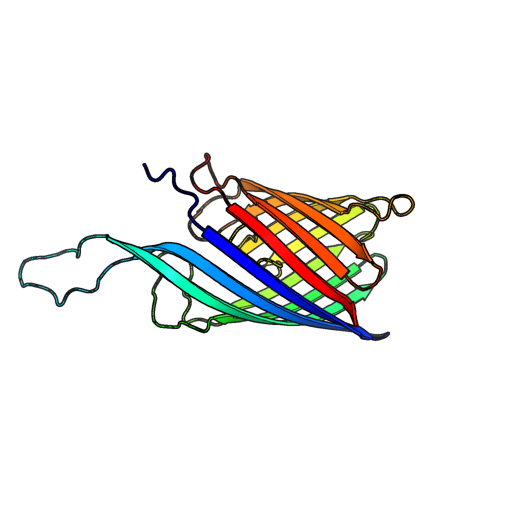89.00 195 MET A C 1
ATOM 1548 O O . MET A 1 195 ? -13.889 -2.811 0.682 1.00 89.00 195 MET A O 1
ATOM 1552 N N . ILE A 1 196 ? -15.537 -1.644 1.666 1.00 87.25 196 ILE A N 1
ATOM 1553 C CA . ILE A 1 196 ? -15.592 -2.401 2.913 1.00 87.25 196 ILE A CA 1
ATOM 1554 C C . ILE A 1 196 ? -16.923 -3.148 2.938 1.00 87.25 196 ILE A C 1
ATOM 1556 O O . ILE A 1 196 ? -17.988 -2.526 2.838 1.00 87.25 196 ILE A O 1
ATOM 1560 N N . ILE A 1 197 ? -16.830 -4.467 3.063 1.00 83.12 197 ILE A N 1
ATOM 1561 C CA . ILE A 1 197 ? -17.941 -5.412 3.145 1.00 83.12 197 ILE A CA 1
ATOM 1562 C C . ILE A 1 197 ? -18.033 -5.940 4.574 1.00 83.12 197 ILE A C 1
ATOM 1564 O O . ILE A 1 197 ? -16.977 -6.300 5.155 1.00 83.12 197 ILE A O 1
#

Sequence (197 aa):
SSTGIPFKEAALAVEHREEWGRFYFKGGLTAMNEKTRELSVPKQNDTYGEWIYERFTTVYLNPSIGAEWKYFGIEAGVLFFTNSGIVSSSLDLNQTYPTHKLRIGNNRRAHFSFSFFNNVPLLSGGNIFDIGIGFGSEENRRLLLWLGLALSTGDDHFFPSLKTSIPFSEKLLLDLRANTGFNGKQFGLAAGVQMII

Secondary structure (DSSP, 8-state):
---S--EEEEEEEEEEE-SS-EEEEEEEEEEEEEEEE------TT-SSPPEEEEEEEEEEEEEEEEEEETTEEEEEEEEEES-TT-B-SS-BTTS-EEEEEEEEEETTTEEEEEEES--SS-SSSS-SEEEEEEEE-SS-TT-EEEEEEEE-TT-SS-EEEEEEEEESSSSEEEEEEEE--GGGS--EEEEEEEEE-

Foldseek 3Di:
DDLDQFKAKEKEKEWEDDPFWIKIKIKMKMKGWAFAFDPDPDDPPPPGGDTDTDIDMKMKIWIKMWGDDQFKIKMKTKMAIPDQPTDGPFDRNVDIDIWMKIWGGGQAAKIWMWIAQPDVVRAFLRARIWTWMWGHHPVCLAKIKTWTWGHHGPAPDIDIWIKMWGAPDPFKIKIWIWDCGPPSPHTGIYIYIYGYD

pLDDT: mean 77.59, std 14.92, range [35.16, 95.62]